Protein AF-A0A2S7CNV2-F1 (afdb_monomer)

InterPro domains:
  IPR003812 Fido domain [PF02661] (6-91)
  IPR003812 Fido domain [PS51459] (6-145)
  IPR006440 Death on curing protein [PTHR39426] (2-147)
  IPR006440 Death on curing protein [TIGR01550] (7-120)
  IPR053737 Type II TA System Toxin [G3DSA:1.20.120.1870] (3-160)

Foldseek 3Di:
DFQDADDLVNLLVLQVVQQVVCVPPPQHFPPWDFPPVQPLVVVLRCLLVPDDDVGHPQGDLLLSLLSSLLSQLPSCGIPGLSLVSSLLSSQQSQVLVQKHFDPPDDLVNSLVLSVCSNVLVQADPDDDPCRSVSSSVVSSVVCVVGMDGHDLLPDKAFQLLLQVLCVVQQWHFDDDDDQKTFIWHWDFDAPDDPDGDTDTDIDGQDIDGHNDRLDIDDPVRVVSSCVSSVQDVVSVHHSCNSSDSDTRSSVCCVVSVVSSVVVSVD

Organism: NCBI:txid56463

Solvent-accessible surface area (backbone atoms only — not comparable to full-atom values): 14629 Å² total; per-residue (Å²): 129,83,66,54,78,72,51,72,66,57,52,51,50,47,41,53,52,51,32,61,79,25,57,90,47,100,70,43,37,67,60,65,58,63,31,78,93,34,52,40,37,50,58,14,50,48,52,53,67,41,55,59,90,95,42,50,73,44,64,49,60,54,43,23,28,21,35,31,26,50,22,37,38,68,52,50,17,29,67,35,49,24,56,45,38,13,53,51,48,28,53,35,32,31,48,67,60,36,30,40,73,39,90,86,63,50,65,64,56,58,42,52,49,54,47,35,63,71,67,50,66,58,41,56,97,67,85,52,96,59,30,66,54,50,31,28,52,52,47,18,56,51,44,70,74,45,44,40,80,48,65,72,77,73,63,70,44,19,44,51,53,46,43,61,43,32,48,81,70,42,26,45,76,42,80,75,52,96,48,25,27,32,33,29,41,49,45,81,39,52,80,36,96,87,84,36,60,80,37,85,41,74,41,80,66,46,76,43,86,40,88,48,51,84,38,75,54,53,70,69,57,55,48,51,52,25,64,68,69,54,49,34,61,94,62,78,23,42,58,64,64,53,58,52,86,70,67,56,56,63,44,50,48,65,75,41,42,68,45,44,57,58,57,65,81,114

Structure (mmCIF, N/CA/C/O backbone):
data_AF-A0A2S7CNV2-F1
#
_entry.id   AF-A0A2S7CNV2-F1
#
loop_
_atom_site.group_PDB
_atom_site.id
_atom_site.type_symbol
_atom_site.label_atom_id
_atom_site.label_alt_id
_atom_site.label_comp_id
_atom_site.label_asym_id
_atom_site.label_entity_id
_atom_site.label_seq_id
_atom_site.pdbx_PDB_ins_code
_atom_site.Cartn_x
_atom_site.Cartn_y
_atom_site.Cartn_z
_atom_site.occupancy
_atom_site.B_iso_or_equiv
_atom_site.auth_seq_id
_atom_site.auth_comp_id
_atom_site.auth_asym_id
_atom_site.auth_atom_id
_atom_site.pdbx_PDB_model_num
ATOM 1 N N . MET A 1 1 ? 15.110 -13.230 5.856 1.00 60.19 1 MET A N 1
ATOM 2 C CA . MET A 1 1 ? 13.648 -13.471 5.875 1.00 60.19 1 MET A CA 1
ATOM 3 C C . MET A 1 1 ? 13.203 -13.693 4.443 1.00 60.19 1 MET A C 1
ATOM 5 O O . MET A 1 1 ? 13.734 -13.005 3.581 1.00 60.19 1 MET A O 1
ATOM 9 N N . ALA A 1 2 ? 12.277 -14.620 4.201 1.00 84.19 2 ALA A N 1
ATOM 10 C CA . ALA A 1 2 ? 11.691 -14.815 2.876 1.00 84.19 2 ALA A CA 1
ATOM 11 C C . ALA A 1 2 ? 10.944 -13.550 2.410 1.00 84.19 2 ALA A C 1
ATOM 13 O O . ALA A 1 2 ? 10.369 -12.833 3.238 1.00 84.19 2 ALA A O 1
ATOM 14 N N . VAL A 1 3 ? 10.970 -13.276 1.103 1.00 92.81 3 VAL A N 1
ATOM 15 C CA . VAL A 1 3 ? 10.254 -12.143 0.503 1.00 92.81 3 VAL A CA 1
ATOM 16 C C . VAL A 1 3 ? 8.750 -12.362 0.635 1.00 92.81 3 VAL A C 1
ATOM 18 O O . VAL A 1 3 ? 8.237 -13.451 0.387 1.00 92.81 3 VAL A O 1
ATOM 21 N N . LYS A 1 4 ? 8.031 -11.313 1.034 1.00 93.50 4 LYS A N 1
ATOM 22 C CA . LYS A 1 4 ? 6.568 -11.286 1.050 1.00 93.50 4 LYS A CA 1
ATOM 23 C C . LYS A 1 4 ? 6.069 -10.593 -0.214 1.00 93.50 4 LYS A C 1
ATOM 25 O O . LYS A 1 4 ? 6.196 -9.376 -0.319 1.00 93.50 4 LYS A O 1
ATOM 30 N N . HIS A 1 5 ? 5.496 -11.356 -1.135 1.00 95.56 5 HIS A N 1
ATOM 31 C CA . HIS A 1 5 ? 5.011 -10.848 -2.421 1.00 95.56 5 HIS A CA 1
ATOM 32 C C . HIS A 1 5 ? 3.653 -10.149 -2.303 1.00 95.56 5 HIS A C 1
ATOM 34 O O . HIS A 1 5 ? 2.887 -10.411 -1.365 1.00 95.56 5 HIS A O 1
ATOM 40 N N . LEU A 1 6 ? 3.347 -9.272 -3.263 1.00 96.56 6 LEU A N 1
ATOM 41 C CA . LEU A 1 6 ? 1.971 -8.828 -3.489 1.00 96.56 6 LEU A CA 1
ATOM 42 C C . LEU A 1 6 ? 1.213 -9.862 -4.319 1.00 96.56 6 LEU A C 1
ATOM 44 O O . LEU A 1 6 ? 1.744 -10.353 -5.318 1.00 96.56 6 LEU A O 1
ATOM 48 N N . THR A 1 7 ? -0.012 -10.184 -3.906 1.00 96.56 7 THR A N 1
ATOM 49 C CA . THR A 1 7 ? -0.900 -11.074 -4.665 1.00 96.56 7 THR A CA 1
ATOM 50 C C . THR A 1 7 ? -1.581 -10.330 -5.810 1.00 96.56 7 THR A C 1
ATOM 52 O O . THR A 1 7 ? -1.567 -9.097 -5.874 1.00 96.56 7 THR A O 1
ATOM 55 N N . PHE A 1 8 ? -2.202 -11.084 -6.717 1.00 96.56 8 PHE A N 1
ATOM 56 C CA . PHE A 1 8 ? -3.003 -10.520 -7.799 1.00 96.56 8 PHE A CA 1
ATOM 57 C C . PHE A 1 8 ? -4.121 -9.619 -7.264 1.00 96.56 8 PHE A C 1
ATOM 59 O O . PHE A 1 8 ? -4.254 -8.466 -7.671 1.00 96.56 8 PHE A O 1
ATOM 66 N N . GLU A 1 9 ? -4.854 -10.111 -6.271 1.00 95.62 9 GLU A N 1
ATOM 67 C CA . GLU A 1 9 ? -5.974 -9.426 -5.629 1.00 95.62 9 GLU A CA 1
ATOM 68 C C . GLU A 1 9 ? -5.521 -8.156 -4.908 1.00 95.62 9 GLU A C 1
ATOM 70 O O . GLU A 1 9 ? -6.224 -7.151 -4.936 1.00 95.62 9 GLU A O 1
ATOM 75 N N . GLU A 1 10 ? -4.336 -8.164 -4.290 1.00 96.19 10 GLU A N 1
ATOM 76 C CA . GLU A 1 10 ? -3.772 -6.975 -3.648 1.00 96.19 10 GLU A CA 1
ATOM 77 C C . GLU A 1 10 ? -3.457 -5.872 -4.669 1.00 96.19 10 GLU A C 1
ATOM 79 O O . GLU A 1 10 ? -3.723 -4.699 -4.403 1.00 96.19 10 GLU A O 1
ATOM 84 N N . VAL A 1 11 ? -2.927 -6.221 -5.846 1.00 97.56 11 VAL A N 1
ATOM 85 C CA . VAL A 1 11 ? -2.629 -5.241 -6.906 1.00 97.56 11 VAL A CA 1
ATOM 86 C C . VAL A 1 11 ? -3.907 -4.734 -7.582 1.00 97.56 11 VAL A C 1
ATOM 88 O O . VAL A 1 11 ? -4.008 -3.538 -7.865 1.00 97.56 11 VAL A O 1
ATOM 91 N N . VAL A 1 12 ? -4.905 -5.600 -7.786 1.00 97.00 12 VAL A N 1
ATOM 92 C CA . VAL A 1 12 ? -6.244 -5.184 -8.243 1.00 97.00 12 VAL A CA 1
ATOM 93 C C . VAL A 1 12 ? -6.882 -4.242 -7.224 1.00 97.00 12 VAL A C 1
ATOM 95 O O . VAL A 1 12 ? -7.296 -3.147 -7.589 1.00 97.00 12 VAL A O 1
ATOM 98 N N . TYR A 1 13 ? -6.840 -4.584 -5.935 1.00 95.06 13 TYR A N 1
ATOM 99 C CA . TYR A 1 13 ? -7.349 -3.722 -4.870 1.00 95.06 13 TYR A CA 1
ATOM 100 C C . TYR A 1 13 ? -6.661 -2.347 -4.852 1.00 95.06 13 TYR A C 1
ATOM 102 O O . TYR A 1 13 ? -7.324 -1.325 -4.685 1.00 95.06 13 TYR A O 1
ATOM 110 N N . ILE A 1 14 ? -5.342 -2.287 -5.068 1.00 96.88 14 ILE A N 1
ATOM 111 C CA . ILE A 1 14 ? -4.622 -1.012 -5.215 1.00 96.88 14 ILE A CA 1
ATOM 112 C C . ILE A 1 14 ? -5.199 -0.178 -6.368 1.00 96.88 14 ILE A C 1
ATOM 114 O O . ILE A 1 14 ? -5.358 1.038 -6.228 1.00 96.88 14 ILE A O 1
ATOM 118 N N . HIS A 1 15 ? -5.485 -0.806 -7.512 1.00 97.38 15 HIS A N 1
ATOM 119 C CA . HIS A 1 15 ? -6.080 -0.127 -8.666 1.00 97.38 15 HIS A CA 1
ATOM 120 C C . HIS A 1 15 ? -7.498 0.374 -8.374 1.00 97.38 15 HIS A C 1
ATOM 122 O O . HIS A 1 15 ? -7.806 1.523 -8.697 1.00 97.38 15 HIS A O 1
ATOM 128 N N . ASP A 1 16 ? -8.318 -0.426 -7.698 1.00 95.56 16 ASP A N 1
ATOM 129 C CA . ASP A 1 16 ? -9.687 -0.056 -7.335 1.00 95.56 16 ASP A CA 1
ATOM 130 C C . ASP A 1 16 ? -9.712 1.160 -6.403 1.00 95.56 16 ASP A C 1
ATOM 132 O O . ASP A 1 16 ? -10.426 2.131 -6.666 1.00 95.56 16 ASP A O 1
ATOM 136 N N . VAL A 1 17 ? -8.863 1.170 -5.366 1.00 93.50 17 VAL A N 1
ATOM 137 C CA . VAL A 1 17 ? -8.748 2.323 -4.457 1.00 93.50 17 VAL A CA 1
ATOM 138 C C . VAL A 1 17 ? -8.265 3.562 -5.207 1.00 93.50 17 VAL A C 1
ATOM 140 O O . VAL A 1 17 ? -8.798 4.648 -5.000 1.00 93.50 17 VAL A O 1
ATOM 143 N N . LEU A 1 18 ? -7.284 3.426 -6.107 1.00 95.38 18 LEU A N 1
ATOM 144 C CA . LEU A 1 18 ? -6.847 4.539 -6.956 1.00 95.38 18 LEU A CA 1
ATOM 145 C C . LEU A 1 18 ? -7.981 5.057 -7.847 1.00 95.38 18 LEU A C 1
ATOM 147 O O . LEU A 1 18 ? -8.106 6.266 -8.029 1.00 95.38 18 LEU A O 1
ATOM 151 N N . THR A 1 19 ? -8.792 4.169 -8.413 1.00 95.44 19 THR A N 1
ATOM 152 C CA . THR A 1 19 ? -9.932 4.542 -9.256 1.00 95.44 19 THR A CA 1
ATOM 153 C C . THR A 1 19 ? -10.959 5.335 -8.452 1.00 95.44 19 THR A C 1
ATOM 155 O O . THR A 1 19 ? -11.393 6.397 -8.900 1.00 95.44 19 THR A O 1
ATOM 158 N N . GLU A 1 20 ? -11.284 4.876 -7.244 1.00 92.50 20 GLU A N 1
ATOM 159 C CA . GLU A 1 20 ? -12.195 5.564 -6.329 1.00 92.50 20 GLU A CA 1
ATOM 160 C C . GLU A 1 20 ? -11.649 6.944 -5.919 1.00 92.50 20 GLU A C 1
ATOM 162 O O . GLU A 1 20 ? -12.314 7.961 -6.129 1.00 92.50 20 GLU A O 1
ATOM 167 N N . ASP A 1 21 ? -10.408 7.011 -5.424 1.00 90.31 21 ASP A N 1
ATOM 168 C CA . ASP A 1 21 ? -9.793 8.238 -4.894 1.00 90.31 21 ASP A CA 1
ATOM 169 C C . ASP A 1 21 ? -9.580 9.331 -5.955 1.00 90.31 21 ASP A C 1
ATOM 171 O O . ASP A 1 21 ? -9.480 10.522 -5.625 1.00 90.31 21 ASP A O 1
ATOM 175 N N . PHE A 1 22 ? -9.480 8.942 -7.230 1.00 93.12 22 PHE A N 1
ATOM 176 C CA . PHE A 1 22 ? -9.291 9.857 -8.358 1.00 93.12 22 PHE A CA 1
ATOM 177 C C . PHE A 1 22 ? -10.560 10.087 -9.187 1.00 93.12 22 PHE A C 1
ATOM 179 O O . PHE A 1 22 ? -10.521 10.914 -10.102 1.00 93.12 22 PHE A O 1
ATOM 186 N N . SER A 1 23 ? -11.672 9.421 -8.864 1.00 92.38 23 SER A N 1
ATOM 187 C CA . SER A 1 23 ? -12.934 9.475 -9.619 1.00 92.38 23 SER A CA 1
ATOM 188 C C . SER A 1 23 ? -13.465 10.898 -9.826 1.00 92.38 23 SER A C 1
ATOM 190 O O . SER A 1 23 ? -13.924 11.232 -10.914 1.00 92.38 23 SER A O 1
ATOM 192 N N . SER A 1 24 ? -13.338 11.763 -8.815 1.00 87.81 24 SER A N 1
ATOM 193 C CA . SER A 1 24 ? -13.809 13.154 -8.842 1.00 87.81 24 SER A CA 1
ATOM 194 C C . SER A 1 24 ? -12.717 14.173 -9.202 1.00 87.81 24 SER A C 1
ATOM 196 O O . SER A 1 24 ? -12.862 15.365 -8.926 1.00 87.81 24 SER A O 1
ATOM 198 N N . THR A 1 25 ? -11.566 13.720 -9.705 1.00 88.44 25 THR A N 1
ATOM 199 C CA . THR A 1 25 ? -10.452 14.603 -10.089 1.00 88.44 25 THR A CA 1
ATOM 200 C C . THR A 1 25 ? -10.505 14.942 -11.577 1.00 88.44 25 THR A C 1
ATOM 202 O O . THR A 1 25 ? -11.240 14.315 -12.329 1.00 88.44 25 THR A O 1
ATOM 205 N N . SER A 1 26 ? -9.702 15.916 -12.019 1.00 87.88 26 SER A N 1
ATOM 206 C CA . SER A 1 26 ? -9.579 16.267 -13.443 1.00 87.88 26 SER A CA 1
ATOM 207 C C . SER A 1 26 ? -9.060 15.123 -14.321 1.00 87.88 26 SER A C 1
ATOM 209 O O . SER A 1 26 ? -9.277 15.149 -15.524 1.00 87.88 26 SER A O 1
ATOM 211 N N . ASP A 1 27 ? -8.371 14.141 -13.729 1.00 87.62 27 ASP A N 1
ATOM 212 C CA . ASP A 1 27 ? -7.652 13.081 -14.442 1.00 87.62 27 ASP A CA 1
ATOM 213 C C . ASP A 1 27 ? -7.987 11.686 -13.855 1.00 87.62 27 ASP A C 1
ATOM 215 O O . ASP A 1 27 ? -7.115 11.028 -13.255 1.00 87.62 27 ASP A O 1
ATOM 219 N N . PRO A 1 28 ? -9.247 11.216 -13.976 1.00 92.50 28 PRO A N 1
ATOM 220 C CA . PRO A 1 28 ? -9.675 9.928 -13.432 1.00 92.50 28 PRO A CA 1
ATOM 221 C C . PRO A 1 28 ? -8.966 8.746 -14.115 1.00 92.50 28 PRO A C 1
ATOM 223 O O . PRO A 1 28 ? -8.403 8.863 -15.207 1.00 92.50 28 PRO A O 1
ATOM 226 N N . LEU A 1 29 ? -8.983 7.573 -13.475 1.00 93.31 29 LEU A N 1
ATOM 227 C CA . LEU A 1 29 ? -8.516 6.324 -14.087 1.00 93.31 29 LEU A CA 1
ATOM 228 C C . LEU A 1 29 ? -9.641 5.762 -14.968 1.00 93.31 29 LEU A C 1
ATOM 230 O O . LEU A 1 29 ? -10.338 4.837 -14.569 1.00 93.31 29 LEU A O 1
ATOM 234 N N . SER A 1 30 ? -9.840 6.355 -16.148 1.00 91.44 30 SER A N 1
ATOM 235 C CA . SER A 1 30 ? -10.900 5.955 -17.081 1.00 91.44 30 SER A CA 1
ATOM 236 C C . SER A 1 30 ? -10.337 5.530 -18.450 1.00 91.44 30 SER A C 1
ATOM 238 O O . SER A 1 30 ? -9.460 6.233 -18.965 1.00 91.44 30 SER A O 1
ATOM 240 N N . PRO A 1 31 ? -10.800 4.409 -19.043 1.00 93.62 31 PRO A N 1
ATOM 241 C CA . PRO A 1 31 ? -11.666 3.412 -18.411 1.00 93.62 31 PRO A CA 1
ATOM 242 C C . PRO A 1 31 ? -10.926 2.662 -17.280 1.00 93.62 31 PRO A C 1
ATOM 244 O O . PRO A 1 31 ? -9.709 2.460 -17.384 1.00 93.62 31 PRO A O 1
ATOM 247 N N . PRO A 1 32 ? -11.617 2.292 -16.184 1.00 93.19 32 PRO A N 1
ATOM 248 C CA . PRO A 1 32 ? -11.024 1.501 -15.109 1.00 93.19 32 PRO A CA 1
ATOM 249 C C . PRO A 1 32 ? -10.947 0.015 -15.487 1.00 93.19 32 PRO A C 1
ATOM 251 O O . PRO A 1 32 ? -11.485 -0.412 -16.508 1.00 93.19 32 PRO A O 1
ATOM 254 N N . GLY A 1 33 ? -10.297 -0.783 -14.640 1.00 92.81 33 GLY A N 1
ATOM 255 C CA . GLY A 1 33 ? -10.241 -2.234 -14.790 1.00 92.81 33 GLY A CA 1
ATOM 256 C C . GLY A 1 33 ? -9.071 -2.765 -15.620 1.00 92.81 33 GLY A C 1
ATOM 257 O O . GLY A 1 33 ? -8.240 -2.029 -16.171 1.00 92.81 33 GLY A O 1
ATOM 258 N N . MET A 1 34 ? -8.995 -4.094 -15.645 1.00 96.06 34 MET A N 1
ATOM 259 C CA . MET A 1 34 ? -7.930 -4.870 -16.276 1.00 96.06 34 MET A CA 1
ATOM 260 C C . MET A 1 34 ? -8.177 -5.062 -17.770 1.00 96.06 34 MET A C 1
ATOM 262 O O . MET A 1 34 ? -9.317 -5.152 -18.213 1.00 96.06 34 MET A O 1
ATOM 266 N N . ARG A 1 35 ? -7.092 -5.182 -18.534 1.00 92.62 35 ARG A N 1
ATOM 267 C CA . ARG A 1 35 ? -7.109 -5.586 -19.944 1.00 92.62 35 ARG A CA 1
ATOM 268 C C . ARG A 1 35 ? -6.918 -7.092 -20.073 1.00 92.62 35 ARG A C 1
ATOM 270 O O . ARG A 1 35 ? -6.311 -7.707 -19.199 1.00 92.62 35 ARG A O 1
ATOM 277 N N . GLU A 1 36 ? -7.353 -7.645 -21.205 1.00 87.06 36 GLU A N 1
ATOM 278 C CA . GLU A 1 36 ? -7.041 -9.024 -21.625 1.00 87.06 36 GLU A CA 1
ATOM 279 C C . GLU A 1 36 ? -7.308 -10.054 -20.514 1.00 87.06 36 GLU A C 1
ATOM 281 O O . GLU A 1 36 ? -6.452 -10.882 -20.193 1.00 87.06 36 GLU A O 1
ATOM 286 N N . ASP A 1 37 ? -8.470 -9.928 -19.867 1.00 88.94 37 ASP A N 1
ATOM 287 C CA . ASP A 1 37 ? -8.936 -10.782 -18.767 1.00 88.94 37 ASP A CA 1
ATOM 288 C C . ASP A 1 37 ? -7.931 -10.920 -17.605 1.00 88.94 37 ASP A C 1
ATOM 290 O O . ASP A 1 37 ? -7.905 -11.916 -16.889 1.00 88.94 37 ASP A O 1
ATOM 294 N N . GLY A 1 38 ? -7.062 -9.919 -17.420 1.00 93.19 38 GLY A N 1
ATOM 295 C CA . GLY A 1 38 ? -6.053 -9.889 -16.362 1.00 93.19 38 GLY A CA 1
ATOM 296 C C . GLY A 1 38 ? -4.751 -10.626 -16.688 1.00 93.19 38 GLY A C 1
ATOM 297 O O . GLY A 1 38 ? -3.825 -10.579 -15.881 1.00 93.19 38 GLY A O 1
ATOM 298 N N . ARG A 1 39 ? -4.598 -11.245 -17.868 1.00 95.56 39 ARG A N 1
ATOM 299 C CA 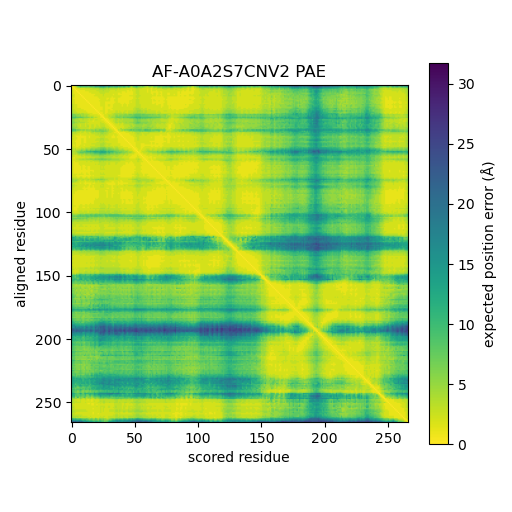. ARG A 1 39 ? -3.395 -12.033 -18.217 1.00 95.56 39 ARG A CA 1
ATOM 300 C C . ARG A 1 39 ? -2.105 -11.212 -18.192 1.00 95.56 39 ARG A C 1
ATOM 302 O O . ARG A 1 39 ? -1.084 -11.670 -17.678 1.00 95.56 39 ARG A O 1
ATOM 309 N N . LEU A 1 40 ? -2.146 -9.987 -18.715 1.00 96.12 40 LEU A N 1
ATOM 310 C CA . LEU A 1 40 ? -0.997 -9.074 -18.703 1.00 96.12 40 LEU A CA 1
ATOM 311 C C . LEU A 1 40 ? -0.622 -8.635 -17.284 1.00 96.12 40 LEU A C 1
ATOM 313 O O . LEU A 1 40 ? 0.564 -8.491 -16.971 1.00 96.12 40 LEU A O 1
ATOM 317 N N . LEU A 1 41 ? -1.631 -8.442 -16.428 1.00 97.06 41 LEU A N 1
ATOM 318 C CA . LEU A 1 41 ? -1.431 -8.114 -15.022 1.00 97.06 41 LEU A CA 1
ATOM 319 C C . LEU A 1 41 ? -0.840 -9.307 -14.265 1.00 97.06 41 LEU A C 1
ATOM 321 O O . LEU A 1 41 ? 0.153 -9.139 -13.564 1.00 97.06 41 LEU A O 1
ATOM 325 N N . GLN A 1 42 ? -1.378 -10.509 -14.466 1.00 97.38 42 GLN A N 1
ATOM 326 C CA . GLN A 1 42 ? -0.849 -11.732 -13.868 1.00 97.38 42 GLN A CA 1
ATOM 327 C C . GLN A 1 42 ? 0.620 -11.929 -14.257 1.00 97.38 42 GLN A C 1
ATOM 329 O O . GLN A 1 42 ? 1.473 -12.070 -13.388 1.00 97.38 42 GLN A O 1
ATOM 334 N N . SER A 1 43 ? 0.948 -11.777 -15.546 1.00 95.88 43 SER A N 1
ATOM 335 C CA . SER A 1 43 ? 2.331 -11.830 -16.032 1.00 95.88 43 SER A CA 1
ATOM 336 C C . SER A 1 43 ? 3.246 -10.803 -15.353 1.00 95.88 43 SER A C 1
ATOM 338 O O . SER A 1 43 ? 4.404 -11.109 -15.075 1.00 95.88 43 SER A O 1
ATOM 340 N N . ALA A 1 44 ? 2.756 -9.593 -15.063 1.00 96.25 44 ALA A N 1
ATOM 341 C CA . ALA A 1 44 ? 3.528 -8.578 -14.348 1.00 96.25 44 ALA A CA 1
ATOM 342 C C . ALA A 1 44 ? 3.805 -8.967 -12.889 1.00 96.25 44 ALA A C 1
ATOM 344 O O . ALA A 1 44 ? 4.899 -8.710 -12.384 1.00 96.25 44 ALA A O 1
ATOM 345 N N . ILE A 1 45 ? 2.823 -9.576 -12.226 1.00 97.44 45 ILE A N 1
ATOM 346 C CA . ILE A 1 45 ? 2.870 -9.961 -10.810 1.00 97.44 45 ILE A CA 1
ATOM 347 C C . ILE A 1 45 ? 3.709 -11.228 -10.613 1.00 97.44 45 ILE A C 1
ATOM 349 O O . ILE A 1 45 ? 4.495 -11.299 -9.665 1.00 97.44 45 ILE A O 1
ATOM 353 N N . ASP A 1 46 ? 3.638 -12.176 -11.548 1.00 96.88 46 ASP A N 1
ATOM 354 C CA . ASP A 1 46 ? 4.401 -13.430 -11.530 1.00 96.88 46 ASP A CA 1
ATOM 355 C C . ASP A 1 46 ? 5.912 -13.219 -11.651 1.00 96.88 46 ASP A C 1
ATOM 357 O O . ASP A 1 46 ? 6.693 -14.084 -11.257 1.00 96.88 46 ASP A O 1
ATOM 361 N N . ARG A 1 47 ? 6.355 -12.036 -12.098 1.00 95.31 47 ARG A N 1
ATOM 362 C CA . ARG A 1 47 ? 7.776 -11.650 -12.097 1.00 95.31 47 ARG A CA 1
ATOM 363 C C . ARG A 1 47 ? 8.425 -11.767 -10.718 1.00 95.31 47 ARG A C 1
ATOM 365 O O . ARG A 1 47 ? 9.628 -12.004 -10.647 1.00 95.31 47 ARG A O 1
ATOM 372 N N . GLN A 1 48 ? 7.642 -11.614 -9.647 1.00 96.94 48 GLN A N 1
ATOM 373 C CA . GLN A 1 48 ? 8.089 -11.791 -8.261 1.00 96.94 48 GLN A CA 1
ATOM 374 C C . GLN A 1 48 ? 8.520 -13.237 -7.960 1.00 96.94 48 GLN A C 1
ATOM 376 O O . GLN A 1 48 ? 9.332 -13.460 -7.068 1.00 96.94 48 GLN A O 1
ATOM 381 N N . HIS A 1 49 ? 7.996 -14.208 -8.712 1.00 96.19 49 HIS A N 1
ATOM 382 C CA . HIS A 1 49 ? 8.177 -15.644 -8.492 1.00 96.19 49 HIS A CA 1
ATOM 383 C C . HIS A 1 49 ? 9.137 -16.297 -9.496 1.00 96.19 49 HIS A C 1
ATOM 385 O O . HIS A 1 49 ? 9.423 -17.486 -9.385 1.00 96.19 49 HIS A O 1
ATOM 391 N N . VAL A 1 50 ? 9.643 -15.544 -10.481 1.00 93.94 50 VAL A N 1
ATOM 392 C CA . VAL A 1 50 ? 10.597 -16.065 -11.472 1.00 93.94 50 VAL A CA 1
ATOM 393 C C . VAL A 1 50 ? 11.855 -16.549 -10.759 1.00 93.94 50 VAL A C 1
ATOM 395 O O . VAL A 1 50 ? 12.441 -15.813 -9.967 1.00 93.94 50 VAL A O 1
ATOM 398 N N . GLY A 1 51 ? 12.292 -17.766 -11.071 1.00 93.19 51 GLY A N 1
ATOM 399 C CA . GLY A 1 51 ? 13.418 -18.425 -10.421 1.00 93.19 51 GLY A CA 1
ATOM 400 C C . GLY A 1 51 ? 13.724 -19.790 -11.032 1.00 93.19 51 GLY A C 1
ATOM 401 O O . GLY A 1 51 ? 13.132 -20.174 -12.040 1.00 93.19 51 GLY A O 1
ATOM 402 N N . PHE A 1 52 ? 14.653 -20.515 -10.416 1.00 93.12 52 PHE A N 1
ATOM 403 C CA . PHE A 1 52 ? 14.984 -21.895 -10.760 1.00 93.12 52 PHE A CA 1
ATOM 404 C C . PHE A 1 52 ? 15.024 -22.747 -9.489 1.00 93.12 52 PHE A C 1
ATOM 406 O O . PHE A 1 52 ? 15.734 -22.417 -8.536 1.00 93.12 52 PHE A O 1
ATOM 413 N N . GLY A 1 53 ? 14.264 -23.846 -9.472 1.00 90.06 53 GLY A N 1
ATOM 414 C CA . GLY A 1 53 ? 14.052 -24.634 -8.258 1.00 90.06 53 GLY A CA 1
ATOM 415 C C . GLY A 1 53 ? 13.429 -23.778 -7.151 1.00 90.06 53 GLY A C 1
ATOM 416 O O . GLY A 1 53 ? 12.466 -23.056 -7.390 1.00 90.06 53 GLY A O 1
ATOM 417 N N . GLU A 1 54 ? 14.013 -23.817 -5.956 1.00 85.94 54 GLU A N 1
ATOM 418 C CA . GLU A 1 54 ? 13.572 -23.014 -4.803 1.00 85.94 54 GLU A CA 1
ATOM 419 C C . GLU A 1 54 ? 14.197 -21.607 -4.763 1.00 85.94 54 GLU A C 1
ATOM 421 O O . GLU A 1 54 ? 13.950 -20.829 -3.840 1.00 85.94 54 GLU A O 1
ATOM 426 N N . LYS A 1 55 ? 15.030 -21.267 -5.754 1.00 90.50 55 LYS A N 1
ATOM 427 C CA . LYS A 1 55 ? 15.804 -20.028 -5.780 1.00 90.50 55 LYS A CA 1
ATOM 428 C C . LYS A 1 55 ? 15.140 -18.992 -6.683 1.00 90.50 55 LYS A C 1
ATOM 430 O O . LYS A 1 55 ? 15.039 -19.193 -7.894 1.00 90.50 55 LYS A O 1
ATOM 435 N N . LEU A 1 56 ? 14.716 -17.867 -6.108 1.00 94.38 56 LEU A N 1
ATOM 436 C CA . LEU A 1 56 ? 14.183 -16.744 -6.883 1.00 94.38 56 LEU A CA 1
ATOM 437 C C . LEU A 1 56 ? 15.296 -16.076 -7.701 1.00 94.38 56 LEU A C 1
ATOM 439 O O . LEU A 1 56 ? 16.449 -16.019 -7.299 1.00 94.38 56 LEU A O 1
ATOM 443 N N . LYS A 1 57 ? 14.943 -15.505 -8.850 1.00 95.06 57 LYS A N 1
ATOM 444 C CA . LYS A 1 57 ? 15.833 -14.617 -9.609 1.00 95.06 57 LYS A CA 1
ATOM 445 C C . LYS A 1 57 ? 16.065 -13.301 -8.859 1.00 95.06 57 LYS A C 1
ATOM 447 O O . LYS A 1 57 ? 17.157 -12.744 -8.907 1.00 95.06 57 LYS A O 1
ATOM 452 N N . TYR A 1 58 ? 15.032 -12.814 -8.169 1.00 95.19 58 TYR A N 1
ATOM 453 C CA . TYR A 1 58 ? 15.050 -11.586 -7.372 1.00 95.19 58 TYR A CA 1
ATOM 454 C C . TYR A 1 58 ? 14.776 -11.923 -5.895 1.00 95.19 58 TYR A C 1
ATOM 456 O O . TYR A 1 58 ? 13.652 -11.780 -5.413 1.00 95.19 58 TYR A O 1
ATOM 464 N N . GLU A 1 59 ? 15.799 -12.431 -5.199 1.00 92.94 59 GLU A N 1
ATOM 465 C CA . GLU A 1 59 ? 15.701 -12.932 -3.812 1.00 92.94 59 GLU A CA 1
ATOM 466 C C . GLU A 1 59 ? 15.659 -11.840 -2.744 1.00 92.94 59 GLU A C 1
ATOM 468 O O . GLU A 1 59 ? 15.091 -12.042 -1.673 1.00 92.94 59 GLU A O 1
ATOM 473 N N . ASP A 1 60 ? 16.283 -10.691 -2.999 1.00 94.75 60 ASP A N 1
ATOM 474 C CA . ASP A 1 60 ? 16.214 -9.559 -2.082 1.00 94.75 60 ASP A CA 1
ATOM 475 C C . ASP A 1 60 ? 14.878 -8.829 -2.251 1.00 94.75 60 ASP A C 1
ATOM 477 O O . ASP A 1 60 ? 14.404 -8.602 -3.366 1.00 94.75 60 ASP A O 1
ATOM 481 N N . SER A 1 61 ? 14.269 -8.403 -1.142 1.00 96.12 61 SER A N 1
ATOM 482 C CA . SER A 1 61 ? 12.956 -7.752 -1.178 1.00 96.12 61 SER A CA 1
ATOM 483 C C . SER A 1 61 ? 12.940 -6.466 -2.011 1.00 96.12 61 SER A C 1
ATOM 485 O O . SER A 1 61 ? 11.883 -6.121 -2.540 1.00 96.12 61 SER A O 1
ATOM 487 N N . LEU A 1 62 ? 14.065 -5.747 -2.136 1.00 97.56 62 LEU A N 1
ATOM 488 C CA . LEU A 1 62 ? 14.150 -4.537 -2.962 1.00 97.56 62 LEU A CA 1
ATOM 489 C C . LEU A 1 62 ? 14.315 -4.883 -4.446 1.00 97.56 62 LEU A C 1
ATOM 491 O O . LEU A 1 62 ? 13.734 -4.202 -5.289 1.00 97.56 62 LEU A O 1
ATOM 495 N N . ASP A 1 63 ? 15.043 -5.958 -4.764 1.00 97.50 63 ASP A N 1
ATOM 496 C CA . ASP A 1 63 ? 15.114 -6.514 -6.124 1.00 97.50 63 ASP A CA 1
ATOM 497 C C . ASP A 1 63 ? 13.726 -6.996 -6.588 1.00 97.50 63 ASP A C 1
ATOM 499 O O . ASP A 1 63 ? 13.284 -6.697 -7.700 1.00 97.50 63 ASP A O 1
ATOM 503 N N . ASN A 1 64 ? 12.993 -7.670 -5.702 1.00 98.00 64 ASN A N 1
ATOM 504 C CA . ASN A 1 64 ? 11.646 -8.162 -5.973 1.00 98.00 64 ASN A CA 1
ATOM 505 C C . ASN A 1 64 ? 10.628 -7.010 -6.137 1.00 98.00 64 ASN A C 1
ATOM 507 O O . ASN A 1 64 ? 9.859 -6.964 -7.098 1.00 98.00 64 ASN A O 1
ATOM 511 N N . ALA A 1 65 ? 10.712 -5.989 -5.276 1.00 98.06 65 ALA A N 1
ATOM 512 C CA . ALA A 1 65 ? 9.911 -4.771 -5.407 1.00 98.06 65 ALA A CA 1
ATOM 513 C C . ALA A 1 65 ? 10.177 -4.040 -6.740 1.00 98.06 65 ALA A C 1
ATOM 515 O O . ALA A 1 65 ? 9.250 -3.525 -7.372 1.00 98.06 65 ALA A O 1
ATOM 516 N N . ALA A 1 66 ? 11.439 -4.011 -7.188 1.00 98.19 66 ALA A N 1
ATOM 517 C CA . ALA A 1 66 ? 11.829 -3.416 -8.461 1.00 98.19 66 ALA A CA 1
ATOM 518 C C . ALA A 1 66 ? 11.203 -4.147 -9.658 1.00 98.19 66 ALA A C 1
ATOM 520 O O . ALA A 1 66 ? 10.655 -3.488 -10.545 1.00 98.19 66 ALA A O 1
ATOM 521 N N . THR A 1 67 ? 11.243 -5.486 -9.679 1.00 97.94 67 THR A N 1
ATOM 522 C CA . THR A 1 67 ? 10.670 -6.260 -10.794 1.00 97.94 67 THR A CA 1
ATOM 523 C C . THR A 1 67 ? 9.147 -6.164 -10.853 1.00 97.94 67 THR A C 1
ATOM 525 O O . THR A 1 67 ? 8.596 -6.063 -11.951 1.00 97.94 67 THR A O 1
ATOM 528 N N . LEU A 1 68 ? 8.475 -6.107 -9.695 1.00 98.44 68 LEU A N 1
ATOM 529 C CA . LEU A 1 68 ? 7.032 -5.882 -9.617 1.00 98.44 68 LEU A CA 1
ATOM 530 C C . LEU A 1 68 ? 6.659 -4.503 -10.173 1.00 98.44 68 LEU A C 1
ATOM 532 O O . LEU A 1 68 ? 5.800 -4.398 -11.047 1.00 98.44 68 LEU A O 1
ATOM 536 N N . CYS A 1 69 ? 7.328 -3.444 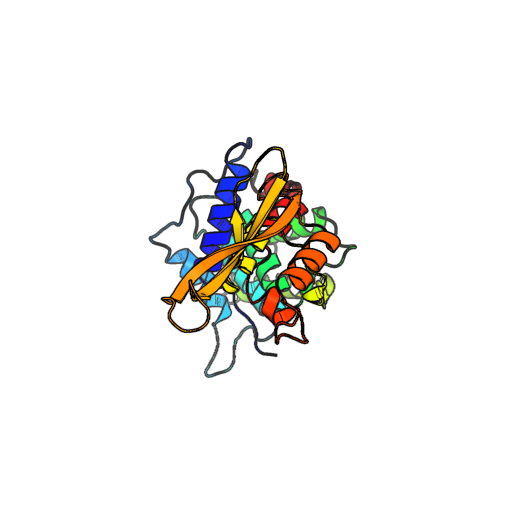-9.705 1.00 98.31 69 CYS A N 1
ATOM 537 C CA . CYS A 1 69 ? 7.085 -2.079 -10.173 1.00 98.31 69 CYS A CA 1
ATOM 538 C C . CYS A 1 69 ? 7.294 -1.958 -11.687 1.00 98.31 69 CYS A C 1
ATOM 540 O O . CYS A 1 69 ? 6.450 -1.404 -12.394 1.00 98.31 69 CYS A O 1
ATOM 542 N N . PHE A 1 70 ? 8.396 -2.523 -12.190 1.00 97.62 70 PHE A N 1
ATOM 543 C CA . PHE A 1 70 ? 8.679 -2.589 -13.618 1.00 97.62 70 PHE A CA 1
ATOM 544 C C . PHE A 1 70 ? 7.545 -3.286 -14.379 1.00 97.62 70 PHE A C 1
ATOM 546 O O . PHE A 1 70 ? 6.997 -2.703 -15.312 1.00 97.62 70 PHE A O 1
ATOM 553 N N . GLY A 1 71 ? 7.145 -4.488 -13.950 1.00 96.81 71 GLY A N 1
ATOM 554 C CA . GLY A 1 71 ? 6.078 -5.260 -14.584 1.00 96.81 71 GLY A CA 1
ATOM 555 C C . GLY A 1 71 ? 4.753 -4.506 -14.635 1.00 96.81 71 GLY A C 1
ATOM 556 O O . GLY A 1 71 ? 4.199 -4.314 -15.715 1.00 96.81 71 GLY A O 1
ATOM 557 N N . VAL A 1 72 ? 4.263 -4.023 -13.488 1.00 97.69 72 VAL A N 1
ATOM 558 C CA . VAL A 1 72 ? 2.968 -3.320 -13.402 1.00 97.69 72 VAL A CA 1
ATOM 559 C C . VAL A 1 72 ? 2.986 -2.029 -14.228 1.00 97.69 72 VAL A C 1
ATOM 561 O O . VAL A 1 72 ? 1.990 -1.672 -14.856 1.00 97.69 72 VAL A O 1
ATOM 564 N N . CYS A 1 73 ? 4.127 -1.337 -14.289 1.00 96.69 73 CYS A N 1
ATOM 565 C CA . CYS A 1 73 ? 4.268 -0.114 -15.076 1.00 96.69 73 CYS A CA 1
ATOM 566 C C . CYS A 1 73 ? 4.273 -0.388 -16.592 1.00 96.69 73 CYS A C 1
ATOM 568 O O . CYS A 1 73 ? 3.733 0.412 -17.357 1.00 96.69 73 CYS A O 1
ATOM 570 N N . ARG A 1 74 ? 4.891 -1.497 -17.028 1.00 93.12 74 ARG A N 1
ATOM 571 C CA . ARG A 1 74 ? 5.251 -1.751 -18.435 1.00 93.12 74 ARG A CA 1
ATOM 572 C C . ARG A 1 74 ? 4.356 -2.739 -19.170 1.00 93.12 74 ARG A C 1
ATOM 574 O O . ARG A 1 74 ? 4.232 -2.620 -20.383 1.00 93.12 74 ARG A O 1
ATOM 581 N N . ASN A 1 75 ? 3.736 -3.688 -18.476 1.00 92.25 75 ASN A N 1
ATOM 582 C CA . ASN A 1 75 ? 2.889 -4.693 -19.123 1.00 92.25 75 ASN A CA 1
ATOM 583 C C . ASN A 1 75 ? 1.521 -4.139 -19.533 1.00 92.25 75 ASN A C 1
ATOM 585 O O . ASN A 1 75 ? 0.785 -4.824 -20.229 1.00 92.25 75 ASN A O 1
ATOM 589 N N . HIS A 1 76 ? 1.171 -2.919 -19.107 1.00 91.00 76 HIS A N 1
ATOM 590 C CA . HIS A 1 76 ? -0.119 -2.296 -19.405 1.00 91.00 76 HIS A CA 1
ATOM 591 C C . HIS A 1 76 ? -1.319 -3.192 -19.039 1.00 91.00 76 HIS A C 1
ATOM 593 O O . HIS A 1 76 ? -2.288 -3.270 -19.791 1.00 91.00 76 HIS A O 1
ATOM 599 N N . GLY A 1 77 ? -1.247 -3.863 -17.882 1.00 95.31 77 GLY A N 1
ATOM 600 C CA . GLY A 1 77 ? -2.278 -4.796 -17.414 1.00 95.31 77 GLY A CA 1
ATOM 601 C C . GLY A 1 77 ? -3.632 -4.149 -17.111 1.00 95.31 77 GLY A C 1
ATOM 602 O O . GLY A 1 77 ? -4.646 -4.838 -17.118 1.00 95.31 77 GLY A O 1
ATOM 603 N N . PHE A 1 78 ? -3.669 -2.832 -16.904 1.00 97.12 78 PHE A N 1
ATOM 604 C CA . PHE A 1 78 ? -4.896 -2.051 -16.748 1.00 97.12 78 PHE A CA 1
ATOM 605 C C . PHE A 1 78 ? -5.164 -1.166 -17.965 1.00 97.12 78 PHE A C 1
ATOM 607 O O . PHE A 1 78 ? -4.234 -0.734 -18.655 1.00 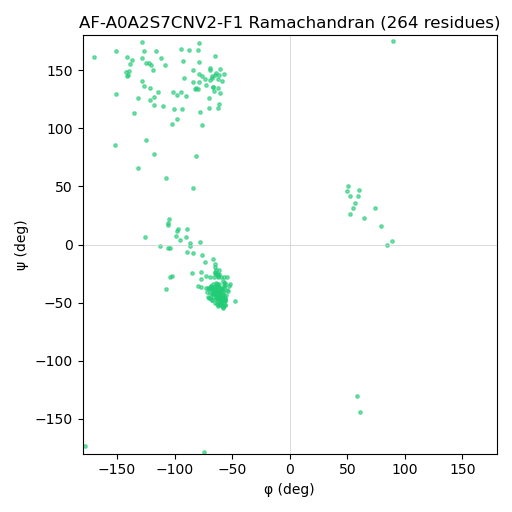97.12 78 PHE A O 1
ATOM 614 N N . HIS A 1 79 ? -6.434 -0.826 -18.190 1.00 95.44 79 HIS A N 1
ATOM 615 C CA . HIS A 1 79 ? -6.833 0.121 -19.233 1.00 95.44 79 HIS A CA 1
ATOM 616 C C . HIS A 1 79 ? -6.224 1.510 -19.008 1.00 95.44 79 HIS A C 1
ATOM 618 O O . HIS A 1 79 ? -5.654 2.103 -19.923 1.00 95.44 79 HIS A O 1
ATOM 624 N N . ASN A 1 80 ? -6.277 1.998 -17.769 1.00 94.62 80 ASN A N 1
ATOM 625 C CA . ASN A 1 80 ? -5.644 3.239 -17.342 1.00 94.62 80 ASN A CA 1
ATOM 626 C C . ASN A 1 80 ? -5.062 3.071 -15.928 1.00 94.62 80 ASN A C 1
ATOM 628 O O . ASN A 1 80 ? -5.414 2.155 -15.190 1.00 94.62 80 ASN A O 1
ATOM 632 N N . GLY A 1 81 ? -4.140 3.949 -15.539 1.00 95.25 81 GLY A N 1
ATOM 633 C CA . GLY A 1 81 ? -3.593 3.984 -14.185 1.00 95.25 81 GLY A CA 1
ATOM 634 C C . GLY A 1 81 ? -2.370 3.103 -13.938 1.00 95.25 81 GLY A C 1
ATOM 635 O O . GLY A 1 81 ? -1.868 3.127 -12.821 1.00 95.25 81 GLY A O 1
ATOM 636 N N . ASN A 1 82 ? -1.823 2.411 -14.947 1.00 96.31 82 ASN A N 1
ATOM 637 C CA . ASN A 1 82 ? -0.659 1.514 -14.802 1.00 96.31 82 ASN A CA 1
ATOM 638 C C . ASN A 1 82 ? 0.509 2.144 -14.020 1.00 96.31 82 ASN A C 1
ATOM 640 O O . ASN A 1 82 ? 0.997 1.566 -13.056 1.00 96.31 82 ASN A O 1
ATOM 644 N N . LYS A 1 83 ? 0.908 3.379 -14.360 1.00 96.44 83 LYS A N 1
ATOM 645 C CA . LYS A 1 83 ? 1.992 4.099 -13.662 1.00 96.44 83 LYS A CA 1
ATOM 646 C C . LYS A 1 83 ? 1.660 4.398 -12.195 1.00 96.44 83 LYS A C 1
ATOM 648 O O . LYS A 1 83 ? 2.516 4.269 -11.325 1.00 96.44 83 LYS A O 1
ATOM 653 N N . ARG A 1 84 ? 0.416 4.803 -11.918 1.00 97.06 84 ARG A N 1
ATOM 654 C CA . ARG A 1 84 ? -0.068 5.108 -10.562 1.00 97.06 84 ARG A CA 1
ATOM 655 C C . ARG A 1 84 ? -0.127 3.830 -9.719 1.00 97.06 84 ARG A C 1
ATOM 657 O O . ARG A 1 84 ? 0.423 3.802 -8.623 1.00 97.06 84 ARG A O 1
ATOM 664 N N . CYS A 1 85 ? -0.708 2.766 -10.273 1.00 97.62 85 CYS A N 1
ATOM 665 C CA . CYS A 1 85 ? -0.790 1.450 -9.645 1.00 97.62 85 CYS A CA 1
ATOM 666 C C . CYS A 1 85 ? 0.603 0.852 -9.394 1.00 97.62 85 CYS A C 1
ATOM 668 O O . CYS A 1 85 ? 0.854 0.351 -8.303 1.00 97.62 85 CYS A O 1
ATOM 670 N N . ALA A 1 86 ? 1.545 0.991 -10.332 1.00 98.12 86 ALA A N 1
ATOM 671 C CA . ALA A 1 86 ? 2.921 0.526 -10.165 1.00 98.12 86 ALA A CA 1
ATOM 672 C C . ALA A 1 86 ? 3.642 1.216 -8.999 1.00 98.12 86 ALA A C 1
ATOM 674 O O . ALA A 1 86 ? 4.272 0.542 -8.186 1.00 98.12 86 ALA A O 1
ATOM 675 N N . LEU A 1 87 ? 3.509 2.544 -8.872 1.00 98.00 87 LEU A N 1
ATOM 676 C CA . LEU A 1 87 ? 4.105 3.284 -7.757 1.00 98.00 87 LEU A CA 1
ATOM 677 C C . LEU A 1 87 ? 3.512 2.851 -6.409 1.00 98.00 87 LEU A C 1
ATOM 679 O O . LEU A 1 87 ? 4.253 2.627 -5.455 1.00 98.00 87 LEU A O 1
ATOM 683 N N . VAL A 1 88 ? 2.187 2.719 -6.314 1.00 97.75 88 VAL A N 1
ATOM 684 C CA . VAL A 1 88 ? 1.546 2.296 -5.058 1.00 97.75 88 VAL A CA 1
ATOM 685 C C . VAL A 1 88 ? 1.869 0.832 -4.737 1.00 97.75 88 VAL A C 1
ATOM 687 O O . VAL A 1 88 ? 2.154 0.524 -3.582 1.00 97.75 88 VAL A O 1
ATOM 690 N N . SER A 1 89 ? 1.937 -0.047 -5.742 1.00 98.25 89 SER A N 1
ATOM 691 C CA . SER A 1 89 ? 2.361 -1.449 -5.589 1.00 98.25 89 SER A CA 1
ATOM 692 C C . SER A 1 89 ? 3.799 -1.555 -5.091 1.00 98.25 89 SER A C 1
ATOM 694 O O . SER A 1 89 ? 4.072 -2.319 -4.169 1.00 98.25 89 SER A O 1
ATOM 696 N N . LEU A 1 90 ? 4.711 -0.735 -5.624 1.00 98.19 90 LEU A N 1
ATOM 697 C CA . LEU A 1 90 ? 6.085 -0.633 -5.133 1.00 98.19 90 LEU A CA 1
ATOM 698 C C . LEU A 1 90 ? 6.113 -0.275 -3.641 1.00 98.19 90 LEU A C 1
ATOM 700 O O . LEU A 1 90 ? 6.754 -0.964 -2.852 1.00 98.19 90 LEU A O 1
ATOM 704 N N . LEU A 1 91 ? 5.407 0.787 -3.247 1.00 96.62 91 LEU A N 1
ATOM 705 C CA . LEU A 1 91 ? 5.377 1.259 -1.860 1.00 96.62 91 LEU A CA 1
ATOM 706 C C . LEU A 1 91 ? 4.751 0.226 -0.909 1.00 96.62 91 LEU A C 1
ATOM 708 O O . LEU A 1 91 ? 5.287 -0.009 0.173 1.00 96.62 91 LEU A O 1
ATOM 712 N N . CYS A 1 92 ? 3.672 -0.439 -1.331 1.00 95.19 92 CYS A N 1
ATOM 713 C CA . CYS A 1 92 ? 3.032 -1.508 -0.564 1.00 95.19 92 CYS A CA 1
ATOM 714 C C . CYS A 1 92 ? 3.943 -2.732 -0.414 1.00 95.19 92 CYS A C 1
ATOM 716 O O . CYS A 1 92 ? 4.035 -3.291 0.677 1.00 95.19 92 CYS A O 1
ATOM 718 N N . HIS A 1 93 ? 4.657 -3.127 -1.471 1.00 96.44 93 HIS A N 1
ATOM 719 C CA . HIS A 1 93 ? 5.609 -4.234 -1.411 1.00 96.44 93 HIS A CA 1
ATOM 720 C C . HIS A 1 93 ? 6.773 -3.926 -0.456 1.00 96.44 93 HIS A C 1
ATOM 722 O O . HIS A 1 93 ? 7.177 -4.787 0.330 1.00 96.44 93 HIS A O 1
ATOM 728 N N . LEU A 1 94 ? 7.292 -2.691 -0.473 1.00 94.94 94 LEU A N 1
ATOM 729 C CA . LEU A 1 94 ? 8.304 -2.240 0.488 1.00 94.94 94 LEU A CA 1
ATOM 730 C C . LEU A 1 94 ? 7.783 -2.341 1.930 1.00 94.94 94 LEU A C 1
ATOM 732 O O . LEU A 1 94 ? 8.439 -2.979 2.754 1.00 94.94 94 LEU A O 1
ATOM 736 N N . ASP A 1 95 ? 6.591 -1.803 2.217 1.00 91.75 95 ASP A N 1
ATOM 737 C CA . ASP A 1 95 ? 5.973 -1.859 3.554 1.00 91.75 95 ASP A CA 1
ATOM 738 C C . ASP A 1 95 ? 5.788 -3.304 4.032 1.00 91.75 95 ASP A C 1
ATOM 740 O O . ASP A 1 95 ? 6.193 -3.668 5.141 1.00 91.75 95 ASP A O 1
ATOM 744 N N . LYS A 1 96 ? 5.271 -4.174 3.153 1.00 90.62 96 LYS A N 1
ATOM 745 C CA . LYS A 1 96 ? 5.052 -5.597 3.446 1.00 90.62 96 LYS A CA 1
ATOM 746 C C . LYS A 1 96 ? 6.349 -6.304 3.853 1.00 90.62 96 LYS A C 1
ATOM 748 O O . LYS A 1 96 ? 6.314 -7.192 4.707 1.00 90.62 96 LYS A O 1
ATOM 753 N N . ASN A 1 97 ? 7.488 -5.864 3.314 1.00 92.38 97 ASN A N 1
ATOM 754 C CA . ASN A 1 97 ? 8.825 -6.395 3.588 1.00 92.38 97 ASN A CA 1
ATOM 755 C C . ASN A 1 97 ? 9.628 -5.588 4.634 1.00 92.38 97 ASN A C 1
ATOM 757 O O . ASN A 1 97 ? 10.827 -5.826 4.811 1.00 92.38 97 ASN A O 1
ATOM 761 N N . GLY A 1 98 ? 8.988 -4.664 5.361 1.00 90.56 98 GLY A N 1
ATOM 762 C CA . GLY A 1 98 ? 9.621 -3.902 6.444 1.00 90.56 98 GLY A CA 1
ATOM 763 C C . GLY A 1 98 ? 10.581 -2.819 5.951 1.00 90.56 98 GLY A C 1
ATOM 764 O O . GLY A 1 98 ? 11.582 -2.528 6.610 1.00 90.56 98 GLY A O 1
ATOM 765 N N . PHE A 1 99 ? 10.304 -2.248 4.781 1.00 93.12 99 PHE A N 1
ATOM 766 C CA . PHE A 1 99 ? 11.034 -1.126 4.210 1.00 93.12 99 PHE A CA 1
ATOM 767 C C . PHE A 1 99 ? 10.126 0.082 4.011 1.00 93.12 99 PHE A C 1
ATOM 769 O O . PHE A 1 99 ? 8.939 -0.028 3.724 1.00 93.12 99 PHE A O 1
ATOM 776 N N . THR A 1 100 ? 10.717 1.266 4.102 1.00 92.69 100 THR A N 1
ATOM 777 C CA . THR A 1 100 ? 10.072 2.517 3.714 1.00 92.69 100 THR A CA 1
ATOM 778 C C . THR A 1 100 ? 11.065 3.403 2.974 1.00 92.69 100 THR A C 1
ATOM 780 O O . THR A 1 100 ? 12.281 3.275 3.140 1.00 92.69 100 THR A O 1
ATOM 783 N N . VAL A 1 101 ? 10.560 4.307 2.141 1.00 93.19 101 VAL A N 1
ATOM 784 C CA . VAL A 1 101 ? 11.388 5.330 1.494 1.00 93.19 101 VAL A CA 1
ATOM 785 C C . VAL A 1 101 ? 11.921 6.281 2.576 1.00 93.19 101 VAL A C 1
ATOM 787 O O . VAL A 1 101 ? 11.178 6.670 3.482 1.00 93.19 101 VAL A O 1
ATOM 790 N N . LYS A 1 102 ? 13.211 6.635 2.514 1.00 91.81 102 LYS A N 1
ATOM 791 C CA . LYS A 1 102 ? 13.838 7.568 3.466 1.00 91.81 102 LYS A CA 1
ATOM 792 C C . LYS A 1 102 ? 13.096 8.912 3.459 1.00 91.81 102 LYS A C 1
ATOM 794 O O . LYS A 1 102 ? 12.589 9.339 2.426 1.00 91.81 102 LYS A O 1
ATOM 799 N N . GLY A 1 103 ? 13.037 9.579 4.614 1.00 84.88 103 GLY A N 1
ATOM 800 C CA . GLY A 1 103 ? 12.305 10.846 4.762 1.00 84.88 103 GLY A CA 1
ATOM 801 C C . GLY A 1 103 ? 12.852 11.986 3.896 1.00 84.88 103 GLY A C 1
ATOM 802 O O . GLY A 1 103 ? 12.090 12.859 3.506 1.00 84.88 103 GLY A O 1
ATOM 803 N N . GLU A 1 104 ? 14.142 11.931 3.561 1.00 87.12 104 GLU A N 1
ATOM 804 C CA . GLU A 1 104 ? 14.849 12.896 2.705 1.00 87.12 104 GLU A CA 1
ATOM 805 C C . GLU A 1 104 ? 14.495 12.773 1.217 1.00 87.12 104 GLU A C 1
ATOM 807 O O . GLU A 1 104 ? 14.810 13.667 0.440 1.00 87.12 104 GLU A O 1
ATOM 812 N N . VAL A 1 105 ? 13.866 11.671 0.796 1.00 88.00 105 VAL A N 1
ATOM 813 C CA . VAL A 1 105 ? 13.541 11.460 -0.618 1.00 88.00 105 VAL A CA 1
ATOM 814 C C . VAL A 1 105 ? 12.327 12.289 -0.979 1.00 88.00 105 VAL A C 1
ATOM 816 O O . VAL A 1 105 ? 11.204 12.024 -0.534 1.00 88.00 105 VAL A O 1
ATOM 819 N N . GLU A 1 106 ? 12.550 13.270 -1.839 1.00 90.56 106 GLU A N 1
ATOM 820 C CA . GLU A 1 106 ? 11.488 14.147 -2.292 1.00 90.56 106 GLU A CA 1
ATOM 821 C C . GLU A 1 106 ? 10.493 13.410 -3.197 1.00 90.56 106 GLU A C 1
ATOM 823 O O . GLU A 1 106 ? 10.823 12.485 -3.947 1.00 90.56 106 GLU A O 1
ATOM 828 N N . GLN A 1 107 ? 9.244 13.881 -3.195 1.00 91.81 107 GLN A N 1
ATOM 829 C CA . GLN A 1 107 ? 8.210 13.388 -4.110 1.00 91.81 107 GLN A CA 1
ATOM 830 C C . GLN A 1 107 ? 8.613 13.530 -5.590 1.00 91.81 107 GLN A C 1
ATOM 832 O O . GLN A 1 107 ? 8.183 12.727 -6.424 1.00 91.81 107 GLN A O 1
ATOM 837 N N . GLU A 1 108 ? 9.462 14.514 -5.906 1.00 92.31 108 GLU A N 1
ATOM 838 C CA . GLU A 1 108 ? 10.039 14.723 -7.235 1.00 92.31 108 GLU A CA 1
ATOM 839 C C . GLU A 1 108 ? 10.983 13.588 -7.654 1.00 92.31 108 GLU A C 1
ATOM 841 O O . GLU A 1 108 ? 10.965 13.178 -8.814 1.00 92.31 108 GLU A O 1
ATOM 846 N N . GLU A 1 109 ? 11.781 13.033 -6.737 1.00 94.25 109 GLU A N 1
ATOM 847 C CA . GLU A 1 109 ? 12.671 11.910 -7.054 1.00 94.25 109 GLU A CA 1
ATOM 848 C C . GLU A 1 109 ? 11.875 10.650 -7.411 1.00 94.25 109 GLU A C 1
ATOM 850 O O . GLU A 1 109 ? 12.187 9.984 -8.400 1.00 94.25 109 GLU A O 1
ATOM 855 N N . LEU A 1 110 ? 10.809 10.353 -6.658 1.00 93.69 110 LEU A N 1
ATOM 856 C CA . LEU A 1 110 ? 9.905 9.236 -6.960 1.00 93.69 110 LEU A CA 1
ATOM 857 C C . LEU A 1 110 ? 9.180 9.437 -8.292 1.00 93.69 110 LEU A C 1
ATOM 859 O O . LEU A 1 110 ? 9.062 8.501 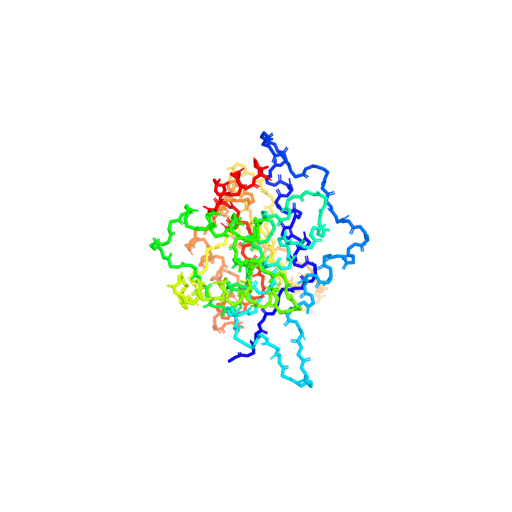-9.082 1.00 93.69 110 LEU A O 1
ATOM 863 N N . TYR A 1 111 ? 8.730 10.661 -8.569 1.00 95.06 111 TYR A N 1
ATOM 864 C CA . TYR A 1 111 ? 8.145 11.005 -9.860 1.00 95.06 111 TYR A CA 1
ATOM 865 C C . TYR A 1 111 ? 9.136 10.745 -11.005 1.00 95.06 111 TYR A C 1
ATOM 867 O O . TYR A 1 111 ? 8.816 10.004 -11.934 1.00 95.06 111 TYR A O 1
ATOM 875 N N . LYS A 1 112 ? 10.365 11.271 -10.908 1.00 94.69 112 LYS A N 1
ATOM 876 C CA . LYS A 1 112 ? 11.428 11.069 -11.908 1.00 94.69 112 LYS A CA 1
ATOM 877 C C . LYS A 1 112 ? 11.783 9.595 -12.093 1.00 94.69 112 LYS A C 1
ATOM 879 O O . LYS A 1 112 ? 12.000 9.174 -13.228 1.00 94.69 112 LYS A O 1
ATOM 884 N N . LEU A 1 113 ? 11.824 8.803 -11.018 1.00 95.69 113 LEU A N 1
ATOM 885 C CA . LEU A 1 113 ? 12.008 7.354 -11.109 1.00 95.69 113 LEU A CA 1
ATOM 886 C C . LEU A 1 113 ? 10.909 6.727 -11.971 1.00 95.69 113 LEU A C 1
ATOM 888 O O . LEU A 1 113 ? 11.217 6.048 -12.947 1.00 95.69 113 LEU A O 1
ATOM 892 N N . MET A 1 114 ? 9.641 6.995 -11.651 1.00 96.50 114 MET A N 1
ATOM 893 C CA . MET A 1 114 ? 8.509 6.434 -12.390 1.00 96.50 114 MET A CA 1
ATOM 894 C C . MET A 1 114 ? 8.496 6.863 -13.858 1.00 96.50 114 MET A C 1
ATOM 896 O O . MET A 1 114 ? 8.183 6.041 -14.718 1.00 96.50 114 MET A O 1
ATOM 900 N N . LEU A 1 115 ? 8.895 8.102 -14.169 1.00 93.75 115 LEU A N 1
ATOM 901 C CA . LEU A 1 115 ? 9.071 8.539 -15.556 1.00 93.75 115 LEU A CA 1
ATOM 902 C C . LEU A 1 115 ? 10.135 7.731 -16.283 1.00 93.75 115 LEU A C 1
ATOM 904 O O . LEU A 1 115 ? 9.887 7.280 -17.394 1.00 93.75 115 LEU A O 1
ATOM 908 N N . ARG A 1 116 ? 11.300 7.524 -15.661 1.00 93.00 116 ARG A N 1
ATOM 909 C CA . ARG A 1 116 ? 12.397 6.755 -16.264 1.00 93.00 116 ARG A CA 1
ATOM 910 C C . ARG A 1 116 ? 12.004 5.303 -16.527 1.00 93.00 116 ARG A C 1
ATOM 912 O O . ARG A 1 116 ? 12.397 4.756 -17.552 1.00 93.00 116 ARG A O 1
ATOM 919 N N . ILE A 1 117 ? 11.204 4.706 -15.642 1.00 94.06 117 ILE A N 1
ATOM 920 C CA . ILE A 1 117 ? 10.617 3.375 -15.856 1.00 94.06 117 ILE A CA 1
ATOM 921 C C . ILE A 1 117 ? 9.645 3.429 -17.043 1.00 94.06 117 ILE A C 1
ATOM 923 O O . ILE A 1 117 ? 9.751 2.642 -17.979 1.00 94.06 117 ILE A O 1
ATOM 927 N N . ALA A 1 118 ? 8.716 4.386 -17.048 1.00 91.06 118 ALA A N 1
ATOM 928 C CA . ALA A 1 118 ? 7.699 4.504 -18.088 1.00 91.06 118 ALA A CA 1
ATOM 929 C C . ALA A 1 118 ? 8.263 4.854 -19.477 1.00 91.06 118 ALA A C 1
ATOM 931 O O . ALA A 1 118 ? 7.667 4.466 -20.476 1.00 91.06 118 ALA A O 1
ATOM 932 N N . SER A 1 119 ? 9.399 5.545 -19.571 1.00 87.50 119 SER A N 1
ATOM 933 C CA . SER A 1 119 ? 10.020 5.929 -20.845 1.00 87.50 119 SER A CA 1
ATOM 934 C C . SER A 1 119 ? 11.107 4.967 -21.332 1.00 87.50 119 SER A C 1
ATOM 936 O O . SER A 1 119 ? 11.738 5.247 -22.347 1.00 87.50 119 SER A O 1
ATOM 938 N N . ARG A 1 120 ? 11.340 3.843 -20.632 1.00 81.38 120 ARG A N 1
ATOM 939 C CA . ARG A 1 120 ? 12.470 2.925 -20.883 1.00 81.38 120 ARG A CA 1
ATOM 940 C C . ARG A 1 120 ? 13.831 3.622 -20.854 1.00 81.38 120 ARG A C 1
ATOM 942 O O . ARG A 1 120 ? 14.763 3.222 -21.543 1.00 81.38 120 ARG A O 1
ATOM 949 N N . HIS A 1 121 ? 13.975 4.666 -20.044 1.00 78.38 121 HIS A N 1
ATOM 950 C CA . HIS A 1 121 ? 15.224 5.423 -19.963 1.00 78.38 121 HIS A CA 1
ATOM 951 C C . HIS A 1 121 ? 16.401 4.576 -19.456 1.00 78.38 121 HIS A C 1
ATOM 953 O O . HIS A 1 121 ? 17.553 4.880 -19.746 1.00 78.38 121 HIS A O 1
ATOM 959 N N . PHE A 1 122 ? 16.116 3.519 -18.692 1.00 75.44 122 PHE A N 1
ATOM 960 C CA . PHE A 1 122 ? 17.127 2.574 -18.219 1.00 75.44 122 PHE A CA 1
ATOM 961 C C . PHE A 1 122 ? 17.465 1.479 -19.241 1.00 75.44 122 PHE A C 1
ATOM 963 O O . PHE A 1 122 ? 18.374 0.690 -18.989 1.00 75.44 122 PHE A O 1
ATOM 970 N N . ALA A 1 123 ? 16.740 1.398 -20.361 1.00 72.56 123 ALA A N 1
ATOM 971 C CA . ALA A 1 123 ? 16.993 0.378 -21.363 1.00 72.56 123 ALA A CA 1
ATOM 972 C C . ALA A 1 123 ? 18.335 0.643 -22.066 1.00 72.56 123 ALA A C 1
ATOM 974 O O . ALA A 1 123 ? 18.677 1.798 -22.347 1.00 72.56 123 ALA A O 1
ATOM 975 N N . PRO A 1 124 ? 19.105 -0.411 -22.382 1.00 73.88 124 PRO A N 1
ATOM 976 C CA . PRO A 1 124 ? 20.285 -0.262 -23.218 1.00 73.88 124 PRO A CA 1
ATOM 977 C C . PRO A 1 124 ? 19.899 0.290 -24.599 1.00 73.88 124 PRO A C 1
ATOM 979 O O . PRO A 1 124 ? 18.804 0.038 -25.103 1.00 73.88 124 PRO A O 1
ATOM 982 N N . LYS A 1 125 ? 20.825 1.027 -25.234 1.00 76.56 125 LYS A N 1
ATOM 983 C CA . LYS A 1 125 ? 20.616 1.615 -26.574 1.00 76.56 125 LYS A CA 1
ATOM 984 C C . LYS A 1 125 ? 20.241 0.568 -27.627 1.00 76.56 125 LYS A C 1
ATOM 986 O O . LYS A 1 125 ? 19.493 0.871 -28.548 1.00 76.56 125 LYS A O 1
ATOM 991 N N . ILE A 1 126 ? 20.778 -0.642 -27.486 1.00 78.69 126 ILE A N 1
ATOM 992 C CA . ILE A 1 126 ? 20.444 -1.800 -28.310 1.00 78.69 126 ILE A CA 1
ATOM 993 C C . ILE A 1 126 ? 19.677 -2.760 -27.412 1.00 78.69 126 ILE A C 1
ATOM 995 O O . ILE A 1 126 ? 20.209 -3.210 -26.398 1.00 78.69 126 ILE A O 1
ATOM 999 N N . ALA A 1 127 ? 18.428 -3.046 -27.777 1.00 76.62 127 ALA A N 1
ATOM 1000 C CA . ALA A 1 127 ? 17.618 -4.006 -27.048 1.00 76.62 127 ALA A CA 1
ATOM 1001 C C . ALA A 1 127 ? 18.225 -5.410 -27.176 1.00 76.62 127 ALA A C 1
ATOM 1003 O O . ALA A 1 127 ? 18.545 -5.881 -28.265 1.00 76.62 127 ALA A O 1
ATOM 1004 N N . THR A 1 128 ? 18.348 -6.074 -26.041 1.00 80.38 128 THR A N 1
ATOM 1005 C CA . THR A 1 128 ? 18.798 -7.457 -25.874 1.00 80.38 128 THR A CA 1
ATOM 1006 C C . THR A 1 128 ? 17.756 -8.226 -25.067 1.00 80.38 128 THR A C 1
ATOM 1008 O O . THR A 1 128 ? 16.895 -7.616 -24.424 1.00 80.38 128 THR A O 1
ATOM 1011 N N . ALA A 1 129 ? 17.848 -9.559 -25.053 1.00 75.38 129 ALA A N 1
ATOM 1012 C CA . ALA A 1 129 ? 16.986 -10.399 -24.217 1.00 75.38 129 ALA A CA 1
ATOM 1013 C C . ALA A 1 129 ? 16.997 -9.958 -22.734 1.00 75.38 129 ALA A C 1
ATOM 1015 O O . ALA A 1 129 ? 15.954 -9.948 -22.083 1.00 75.38 129 ALA A O 1
ATOM 1016 N N . ASP A 1 130 ? 18.138 -9.458 -22.249 1.00 80.44 130 ASP A N 1
ATOM 1017 C CA . ASP A 1 130 ? 18.342 -9.053 -20.852 1.00 80.44 130 ASP A CA 1
ATOM 1018 C C . ASP A 1 130 ? 18.001 -7.581 -20.569 1.00 80.44 130 ASP A C 1
ATOM 1020 O O . ASP A 1 130 ? 18.231 -7.075 -19.471 1.00 80.44 130 ASP A O 1
ATOM 1024 N N . SER A 1 131 ? 17.440 -6.847 -21.534 1.00 84.69 131 SER A N 1
ATOM 1025 C CA . SER A 1 131 ? 17.142 -5.417 -21.349 1.00 84.69 131 SER A CA 1
ATOM 1026 C C . SER A 1 131 ? 16.199 -5.158 -20.175 1.00 84.69 131 SER A C 1
ATOM 1028 O O . SER A 1 131 ? 16.412 -4.212 -19.422 1.00 84.69 131 SER A O 1
ATOM 1030 N N . ALA A 1 132 ? 15.207 -6.027 -19.962 1.00 87.38 132 ALA A N 1
ATOM 1031 C CA . ALA A 1 132 ? 14.327 -5.927 -18.800 1.00 87.38 132 ALA A CA 1
ATOM 1032 C C . 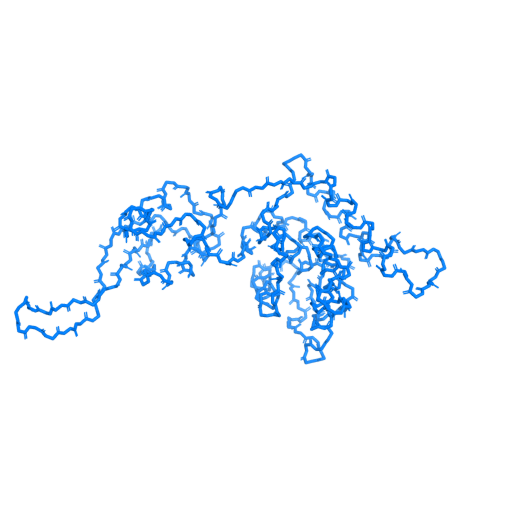ALA A 1 132 ? 15.097 -6.099 -17.478 1.00 87.38 132 ALA A C 1
ATOM 1034 O O . ALA A 1 132 ? 14.798 -5.415 -16.502 1.00 87.38 132 ALA A O 1
ATOM 1035 N N . ASP A 1 133 ? 16.109 -6.966 -17.442 1.00 90.31 133 ASP A N 1
ATOM 1036 C CA . ASP A 1 133 ? 16.924 -7.184 -16.246 1.00 90.31 133 ASP A CA 1
ATOM 1037 C C . ASP A 1 133 ? 17.816 -5.985 -15.934 1.00 90.31 133 ASP A C 1
ATOM 1039 O O . ASP A 1 133 ? 17.953 -5.609 -14.771 1.00 90.31 133 ASP A O 1
ATOM 1043 N N . VAL A 1 134 ? 18.357 -5.328 -16.962 1.00 90.81 134 VAL A N 1
ATOM 1044 C CA . VAL A 1 134 ? 19.122 -4.080 -16.809 1.00 90.81 134 VAL A CA 1
ATOM 1045 C C . VAL A 1 134 ? 18.242 -2.959 -16.243 1.00 90.81 134 VAL A C 1
ATOM 1047 O O . VAL A 1 134 ? 18.660 -2.229 -15.333 1.00 90.81 134 VAL A O 1
ATOM 1050 N N . GLU A 1 135 ? 17.008 -2.838 -16.740 1.00 93.00 135 GLU A N 1
ATOM 1051 C CA . GLU A 1 135 ? 16.031 -1.867 -16.238 1.00 93.00 135 GLU A CA 1
ATOM 1052 C C . GLU A 1 135 ? 15.680 -2.160 -14.765 1.00 93.00 135 GLU A C 1
ATOM 1054 O O . GLU A 1 135 ? 15.783 -1.270 -13.914 1.00 93.00 135 GLU A O 1
ATOM 1059 N N . VAL A 1 136 ? 15.368 -3.418 -14.426 1.00 95.75 136 VAL A N 1
ATOM 1060 C CA . VAL A 1 136 ? 15.064 -3.847 -13.048 1.00 95.75 136 VAL A CA 1
ATOM 1061 C C . VAL A 1 136 ? 16.248 -3.627 -12.104 1.00 95.75 136 VAL A C 1
ATOM 1063 O O . VAL A 1 136 ? 16.066 -3.078 -11.016 1.00 95.75 136 VAL A O 1
ATOM 1066 N N . ALA A 1 137 ? 17.471 -3.968 -12.515 1.00 95.06 137 ALA A N 1
ATOM 1067 C CA . ALA A 1 137 ? 18.676 -3.751 -11.715 1.00 95.06 137 ALA A CA 1
ATOM 1068 C C . ALA A 1 137 ? 18.917 -2.259 -11.422 1.00 95.06 137 ALA A C 1
ATOM 1070 O O . ALA A 1 137 ? 19.387 -1.891 -10.342 1.00 95.06 137 ALA A O 1
ATOM 1071 N N . SER A 1 138 ? 18.563 -1.379 -12.361 1.00 95.50 138 SER A N 1
ATOM 1072 C CA . SER A 1 138 ? 18.667 0.072 -12.179 1.00 95.50 138 SER A CA 1
ATOM 1073 C C . SER A 1 138 ? 17.654 0.601 -11.163 1.00 95.50 138 SER A C 1
ATOM 1075 O O . SER A 1 138 ? 18.020 1.401 -10.297 1.00 95.50 138 SER A O 1
ATOM 1077 N N . ILE A 1 139 ? 16.412 0.109 -11.212 1.00 96.94 139 ILE A N 1
ATOM 1078 C CA . ILE A 1 139 ? 15.371 0.428 -10.223 1.00 96.94 139 ILE A CA 1
ATOM 1079 C C . ILE A 1 139 ? 15.788 -0.082 -8.839 1.00 96.94 139 ILE A C 1
ATOM 1081 O O . ILE A 1 139 ? 15.738 0.667 -7.865 1.00 96.94 139 ILE A O 1
ATOM 1085 N N . SER A 1 140 ? 16.271 -1.322 -8.753 1.00 97.38 140 SER A N 1
ATOM 1086 C CA . SER A 1 140 ? 16.779 -1.906 -7.509 1.00 97.38 140 SER A CA 1
ATOM 1087 C C . SER A 1 140 ? 17.896 -1.069 -6.885 1.00 97.38 140 SER A C 1
ATOM 1089 O O . SER A 1 140 ? 17.834 -0.729 -5.702 1.00 97.38 140 SER A O 1
ATOM 1091 N N . ARG A 1 141 ? 18.905 -0.673 -7.673 1.00 97.00 141 ARG A N 1
ATOM 1092 C CA . ARG A 1 141 ? 20.016 0.155 -7.181 1.00 97.00 141 ARG A CA 1
ATOM 1093 C C . ARG A 1 141 ? 19.512 1.475 -6.605 1.00 97.00 141 ARG A C 1
ATOM 1095 O O . ARG A 1 141 ? 19.982 1.914 -5.554 1.00 97.00 141 ARG A O 1
ATOM 1102 N N . TRP A 1 142 ? 18.524 2.085 -7.262 1.00 96.44 142 TRP A N 1
ATOM 1103 C CA . TRP A 1 142 ? 17.864 3.275 -6.739 1.00 96.44 142 TRP A CA 1
ATOM 1104 C C . TRP A 1 142 ? 17.203 2.983 -5.382 1.00 96.44 142 TRP A C 1
ATOM 1106 O O . TRP A 1 142 ? 17.506 3.675 -4.407 1.00 96.44 142 TRP A O 1
ATOM 1116 N N . LEU A 1 143 ? 16.404 1.912 -5.277 1.00 97.50 143 LEU A N 1
ATOM 1117 C CA . LEU A 1 143 ? 15.718 1.513 -4.039 1.00 97.50 143 LEU A CA 1
ATOM 1118 C C . LEU A 1 143 ? 16.688 1.238 -2.888 1.00 97.50 143 LEU A C 1
ATOM 1120 O O . LEU A 1 143 ? 16.494 1.765 -1.792 1.00 97.50 143 LEU A O 1
ATOM 1124 N N . LYS A 1 144 ? 17.763 0.485 -3.136 1.00 96.69 144 LYS A N 1
ATOM 1125 C CA . LYS A 1 144 ? 18.812 0.174 -2.149 1.00 96.69 144 LYS A CA 1
ATOM 1126 C C . LYS A 1 144 ? 19.447 1.439 -1.561 1.00 96.69 144 LYS A C 1
ATOM 1128 O O . LYS A 1 144 ? 19.765 1.477 -0.378 1.00 96.69 144 LYS A O 1
ATOM 1133 N N . SER A 1 145 ? 19.560 2.513 -2.346 1.00 95.69 145 SER A N 1
ATOM 1134 C CA . SER A 1 145 ? 20.111 3.792 -1.870 1.00 95.69 145 SER A CA 1
ATOM 1135 C C . SER A 1 145 ? 19.087 4.709 -1.173 1.00 95.69 145 SER A C 1
ATOM 1137 O O . SER A 1 145 ? 19.468 5.556 -0.356 1.00 95.69 145 SER A O 1
ATOM 1139 N N . ARG A 1 146 ? 17.791 4.558 -1.479 1.00 96.38 146 ARG A N 1
ATOM 1140 C CA . ARG A 1 146 ? 16.708 5.489 -1.099 1.00 96.38 146 ARG A CA 1
ATOM 1141 C C . ARG A 1 146 ? 15.705 4.927 -0.090 1.00 96.38 146 ARG A C 1
ATOM 1143 O O . ARG A 1 146 ? 14.806 5.647 0.337 1.00 96.38 146 ARG A O 1
ATOM 1150 N N . THR A 1 147 ? 15.857 3.676 0.329 1.00 96.38 147 THR A N 1
ATOM 1151 C CA . THR A 1 147 ? 14.992 3.033 1.330 1.00 96.38 147 THR A CA 1
ATOM 1152 C C . THR A 1 147 ? 15.735 2.766 2.638 1.00 96.38 147 THR A C 1
ATOM 1154 O O . THR A 1 147 ? 16.964 2.790 2.698 1.00 96.38 147 THR A O 1
ATOM 1157 N N . ARG A 1 148 ? 14.978 2.563 3.716 1.00 93.94 148 ARG A N 1
ATOM 1158 C CA . ARG A 1 148 ? 15.468 2.141 5.034 1.00 93.94 148 ARG A CA 1
ATOM 1159 C C . ARG A 1 148 ? 14.539 1.081 5.618 1.00 93.94 148 ARG A C 1
ATOM 1161 O O . ARG A 1 148 ? 13.370 1.014 5.235 1.00 93.94 148 ARG A O 1
ATOM 1168 N N . ARG A 1 149 ? 15.036 0.293 6.572 1.00 91.38 149 ARG A N 1
ATOM 1169 C CA . ARG A 1 149 ? 14.189 -0.591 7.386 1.00 91.38 149 ARG A CA 1
ATOM 1170 C C . ARG A 1 149 ? 13.233 0.238 8.251 1.00 91.38 149 ARG A C 1
ATOM 1172 O O . ARG A 1 149 ? 13.595 1.325 8.703 1.00 91.38 149 ARG A O 1
ATOM 1179 N N . THR A 1 150 ? 12.028 -0.277 8.467 1.00 85.00 150 THR A N 1
ATOM 1180 C CA . THR A 1 150 ? 11.015 0.321 9.346 1.00 85.00 150 THR A CA 1
ATOM 1181 C C . THR A 1 150 ? 10.302 -0.761 10.147 1.00 85.00 150 THR A C 1
ATOM 1183 O O . THR A 1 150 ? 10.135 -1.880 9.659 1.00 85.00 150 THR A O 1
ATOM 118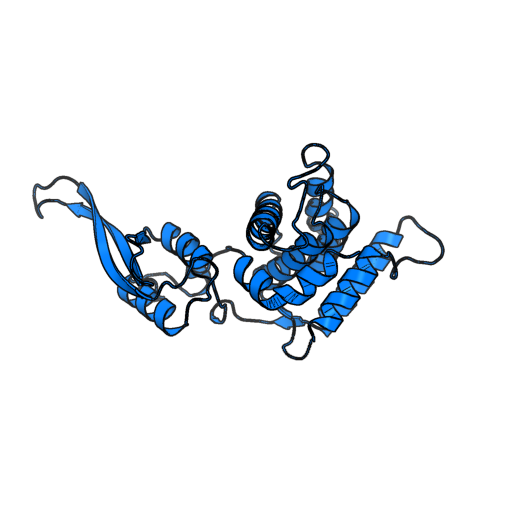6 N N . ASP A 1 151 ? 9.866 -0.421 11.359 1.00 74.88 151 ASP A N 1
ATOM 1187 C CA . ASP A 1 151 ? 9.011 -1.288 12.168 1.00 74.88 151 ASP A CA 1
ATOM 1188 C C . ASP A 1 151 ? 7.538 -1.105 11.762 1.00 74.88 151 ASP A C 1
ATOM 1190 O O . ASP A 1 151 ? 7.077 0.018 11.534 1.00 74.88 151 ASP A O 1
ATOM 1194 N N . LYS A 1 152 ? 6.781 -2.208 11.704 1.00 69.81 152 LYS A N 1
ATOM 1195 C CA . LYS A 1 152 ? 5.326 -2.190 11.503 1.00 69.81 152 LYS A CA 1
ATOM 1196 C C . LYS A 1 152 ? 4.590 -1.478 12.640 1.00 69.81 152 LYS A C 1
ATOM 1198 O O . LYS A 1 152 ? 3.521 -0.925 12.403 1.00 69.81 152 LYS A O 1
ATOM 1203 N N . ALA A 1 153 ? 5.139 -1.457 13.855 1.00 64.94 153 ALA A N 1
ATOM 1204 C CA . ALA A 1 153 ? 4.547 -0.751 14.991 1.00 64.94 153 ALA A CA 1
ATOM 1205 C C . ALA A 1 153 ? 4.420 0.767 14.755 1.00 64.94 153 ALA A C 1
ATOM 1207 O O . ALA A 1 153 ? 3.545 1.415 15.331 1.00 64.94 153 ALA A O 1
ATOM 1208 N N . GLU A 1 154 ? 5.256 1.337 13.882 1.00 66.81 154 GLU A N 1
ATOM 1209 C CA . GLU A 1 154 ? 5.225 2.761 13.536 1.00 66.81 154 GLU A CA 1
ATOM 1210 C C . GLU A 1 154 ? 4.256 3.099 12.396 1.00 66.81 154 GLU A C 1
ATOM 1212 O O . GLU A 1 154 ? 4.116 4.276 12.041 1.00 66.81 154 GLU A O 1
ATOM 1217 N N . ARG A 1 155 ? 3.579 2.095 11.825 1.00 74.81 155 ARG A N 1
ATOM 1218 C CA . ARG A 1 155 ? 2.710 2.268 10.664 1.00 74.81 155 ARG A CA 1
ATOM 1219 C C . ARG A 1 155 ? 1.545 3.207 10.961 1.00 74.81 155 ARG A C 1
ATOM 1221 O O . ARG A 1 155 ? 0.858 3.103 11.975 1.00 74.81 155 ARG A O 1
ATOM 1228 N N . VAL A 1 156 ? 1.307 4.117 10.023 1.00 82.50 156 VAL A N 1
ATOM 1229 C CA . VAL A 1 156 ? 0.134 4.993 10.013 1.00 82.50 156 VAL A CA 1
ATOM 1230 C C . VAL A 1 156 ? -0.923 4.328 9.141 1.00 82.50 156 VAL A C 1
ATOM 1232 O O . VAL A 1 156 ? -0.612 3.924 8.030 1.00 82.50 156 VAL A O 1
ATOM 1235 N N . ILE A 1 157 ? -2.156 4.221 9.625 1.00 88.31 157 ILE A N 1
ATOM 1236 C CA . ILE A 1 157 ? -3.265 3.619 8.871 1.00 88.31 157 ILE A CA 1
ATOM 1237 C C . ILE A 1 157 ? -4.422 4.602 8.723 1.00 88.31 157 ILE A C 1
ATOM 1239 O O . ILE A 1 157 ? -4.556 5.532 9.523 1.00 88.31 157 ILE A O 1
ATOM 1243 N N . THR A 1 158 ? -5.253 4.411 7.705 1.00 91.69 158 THR A N 1
ATOM 1244 C CA . THR A 1 158 ? -6.513 5.149 7.530 1.00 91.69 158 THR A CA 1
ATOM 1245 C C . THR A 1 158 ? -7.677 4.484 8.260 1.00 91.69 158 THR A C 1
ATOM 1247 O O . THR A 1 158 ? -7.560 3.350 8.724 1.00 91.69 158 THR A O 1
ATOM 1250 N N . TYR A 1 159 ? -8.814 5.172 8.396 1.00 93.44 159 TYR A N 1
ATOM 1251 C CA . TYR A 1 159 ? -10.009 4.570 9.002 1.00 93.44 159 TYR A CA 1
ATOM 1252 C C . TYR A 1 159 ? -10.559 3.404 8.173 1.00 93.44 159 TYR A C 1
ATOM 1254 O O . TYR A 1 159 ? -11.037 2.423 8.746 1.00 93.44 159 TYR A O 1
ATOM 1262 N N . ARG A 1 160 ? -10.427 3.467 6.844 1.00 92.19 160 ARG A N 1
ATOM 1263 C CA . ARG A 1 160 ? -10.743 2.358 5.938 1.00 92.19 160 ARG A CA 1
ATOM 1264 C C . ARG A 1 160 ? -9.904 1.122 6.249 1.00 92.19 160 ARG A C 1
ATOM 1266 O O . ARG A 1 160 ? -10.441 0.026 6.391 1.00 92.19 160 ARG A O 1
ATOM 1273 N N . GLU A 1 161 ? -8.594 1.300 6.392 1.00 90.56 161 GLU A N 1
ATOM 1274 C CA . GLU A 1 161 ? -7.662 0.220 6.738 1.00 90.56 161 GLU A CA 1
ATOM 1275 C C . GLU A 1 161 ? -7.907 -0.294 8.160 1.00 90.56 161 GLU A C 1
ATOM 1277 O O . GLU A 1 161 ? -7.967 -1.503 8.379 1.00 90.56 161 GLU A O 1
ATOM 1282 N N . LEU A 1 162 ? -8.128 0.610 9.119 1.00 93.19 162 LEU A N 1
ATOM 1283 C CA . LEU A 1 162 ? -8.461 0.255 10.496 1.00 93.19 162 LEU A CA 1
ATOM 1284 C C . LEU A 1 162 ? -9.714 -0.622 10.552 1.00 93.19 162 LEU A C 1
ATOM 1286 O O . LEU A 1 162 ? -9.703 -1.635 11.242 1.00 93.19 162 LEU A O 1
ATOM 1290 N N . ARG A 1 163 ? -10.770 -0.284 9.803 1.00 94.12 163 ARG A N 1
ATOM 1291 C CA . ARG A 1 163 ? -11.987 -1.102 9.715 1.00 94.12 163 ARG A CA 1
ATOM 1292 C C . ARG A 1 163 ? -11.673 -2.531 9.267 1.00 94.12 163 ARG A C 1
ATOM 1294 O O . ARG A 1 163 ? -12.154 -3.478 9.882 1.00 94.12 163 ARG A O 1
ATOM 1301 N N . LYS A 1 164 ? -10.844 -2.701 8.231 1.00 91.19 164 LYS A N 1
ATOM 1302 C CA . LYS A 1 164 ? -10.436 -4.032 7.742 1.00 91.19 164 LYS A CA 1
ATOM 1303 C C . LYS A 1 164 ? -9.657 -4.817 8.793 1.00 91.19 164 LYS A C 1
ATOM 1305 O O . LYS A 1 164 ? -9.946 -5.990 9.012 1.00 91.19 164 LYS A O 1
ATOM 1310 N N . ILE A 1 165 ? -8.724 -4.153 9.473 1.00 91.31 165 ILE A N 1
ATOM 1311 C CA . ILE A 1 165 ? -7.938 -4.744 10.557 1.00 91.31 165 ILE A CA 1
ATOM 1312 C C . ILE A 1 165 ? -8.857 -5.222 11.688 1.00 91.31 165 ILE A C 1
ATOM 1314 O O . ILE A 1 165 ? -8.778 -6.378 12.102 1.00 91.31 165 ILE A O 1
ATOM 1318 N N . LEU A 1 166 ? -9.740 -4.342 12.171 1.00 93.81 166 LEU A N 1
ATOM 1319 C CA . LEU A 1 166 ? -10.620 -4.587 13.314 1.00 93.81 166 LEU A CA 1
ATOM 1320 C C . LEU A 1 166 ? -11.606 -5.735 13.071 1.00 93.81 166 LEU A C 1
ATOM 1322 O O . LEU A 1 166 ? -11.858 -6.519 13.988 1.00 93.81 166 LEU A O 1
ATOM 1326 N N . ARG A 1 167 ? -12.071 -5.912 11.830 1.00 93.62 167 ARG A N 1
ATOM 1327 C CA . ARG A 1 167 ? -12.954 -7.022 11.442 1.00 93.62 167 ARG A CA 1
ATOM 1328 C C . ARG A 1 167 ? -12.380 -8.398 11.750 1.00 93.62 167 ARG A C 1
ATOM 1330 O O . ARG A 1 167 ? -13.120 -9.279 12.174 1.00 93.62 167 ARG A O 1
ATOM 1337 N N . ARG A 1 168 ? -11.061 -8.575 11.628 1.00 91.00 168 ARG A N 1
ATOM 1338 C CA . ARG A 1 168 ? -10.382 -9.838 11.984 1.00 91.00 168 ARG A CA 1
ATOM 1339 C C . ARG A 1 168 ? -10.489 -10.177 13.467 1.00 91.00 168 ARG A C 1
ATOM 1341 O O . ARG A 1 168 ? -10.341 -11.330 13.851 1.00 91.00 168 ARG A O 1
ATOM 1348 N N . PHE A 1 169 ? -10.744 -9.167 14.289 1.00 92.75 169 PHE A N 1
ATOM 1349 C CA . PHE A 1 169 ? -10.872 -9.278 15.734 1.00 92.75 169 PHE A CA 1
ATOM 1350 C C . PHE A 1 169 ? -12.327 -9.161 16.201 1.00 92.75 169 PHE A C 1
ATOM 1352 O O . PHE A 1 169 ? -12.567 -8.930 17.386 1.00 92.75 169 PHE A O 1
ATOM 1359 N N . ASN A 1 170 ? -13.295 -9.320 15.287 1.00 95.31 170 ASN A N 1
ATOM 1360 C CA . ASN A 1 170 ? -14.726 -9.151 15.553 1.00 95.31 170 ASN A CA 1
ATOM 1361 C C . ASN A 1 170 ? -15.063 -7.760 16.113 1.00 95.31 170 ASN A C 1
ATOM 1363 O O . ASN A 1 170 ? -15.927 -7.611 16.978 1.00 95.31 170 ASN A O 1
ATOM 1367 N N . VAL A 1 171 ? -14.348 -6.735 15.649 1.00 96.75 171 VAL A N 1
ATOM 1368 C CA . VAL A 1 171 ? -14.599 -5.336 15.992 1.00 96.75 171 VAL A CA 1
ATOM 1369 C C . VAL A 1 171 ? -15.036 -4.592 14.731 1.00 96.75 171 VAL A C 1
ATOM 1371 O O . VAL A 1 171 ? -14.386 -4.677 13.693 1.00 96.75 171 VAL A O 1
ATOM 1374 N N . GLU A 1 172 ? -16.126 -3.839 14.826 1.00 97.25 172 GLU A N 1
ATOM 1375 C CA . GLU A 1 172 ? -16.684 -3.043 13.732 1.00 97.25 172 GLU A CA 1
ATOM 1376 C C . GLU A 1 172 ? -16.730 -1.557 14.100 1.00 97.25 172 GLU A C 1
ATOM 1378 O O . GLU A 1 172 ? -16.777 -1.180 15.274 1.00 97.25 172 GLU A O 1
ATOM 1383 N N . LEU A 1 173 ? -16.705 -0.709 13.069 1.00 97.19 173 LEU A N 1
ATOM 1384 C CA . LEU A 1 173 ? -16.927 0.732 13.194 1.00 97.19 173 LEU A CA 1
ATOM 1385 C C . LEU A 1 173 ? -18.358 1.053 12.729 1.00 97.19 173 LEU A C 1
ATOM 1387 O O . LEU A 1 173 ? -18.631 1.065 11.527 1.00 97.19 173 LEU A O 1
ATOM 1391 N N . GLU A 1 174 ? -19.277 1.297 13.655 1.00 97.06 174 GLU A N 1
ATOM 1392 C CA . GLU A 1 174 ? -20.718 1.406 13.392 1.00 97.06 174 GLU A CA 1
ATOM 1393 C C . GLU A 1 174 ? -21.273 2.802 13.694 1.00 97.06 174 GLU A C 1
ATOM 1395 O O . GLU A 1 174 ? -20.624 3.628 14.332 1.00 97.06 174 GLU A O 1
ATOM 1400 N N . ASN A 1 175 ? -22.497 3.066 13.231 1.00 95.62 175 ASN A N 1
ATOM 1401 C CA . ASN A 1 175 ? -23.247 4.294 13.515 1.00 95.62 175 ASN A CA 1
ATOM 1402 C C . ASN A 1 175 ? -22.464 5.602 13.254 1.00 95.62 175 ASN A C 1
ATOM 1404 O O . ASN A 1 175 ? -22.419 6.466 14.135 1.00 95.62 175 ASN A O 1
ATOM 1408 N N . PRO A 1 176 ? -21.838 5.788 12.072 1.00 95.31 176 PRO A N 1
ATOM 1409 C CA . PRO A 1 176 ? -21.105 7.015 11.788 1.00 95.31 176 PRO A CA 1
ATOM 1410 C C . PRO A 1 176 ? -22.052 8.223 11.832 1.00 95.31 176 PRO A C 1
ATOM 1412 O O . PRO A 1 176 ? -23.029 8.293 11.084 1.00 95.31 176 PRO A O 1
ATOM 1415 N N . LYS A 1 177 ? -21.771 9.186 12.716 1.00 94.75 177 LYS A N 1
ATOM 1416 C CA . LYS A 1 177 ? -22.588 10.391 12.901 1.00 94.75 177 LYS A CA 1
ATOM 1417 C C . LYS A 1 177 ? -21.734 11.562 13.376 1.00 94.75 177 LYS A C 1
ATOM 1419 O O . LYS A 1 177 ? -20.999 11.447 14.348 1.00 94.75 177 LYS A O 1
ATOM 1424 N N . GLY A 1 178 ? -21.861 12.711 12.708 1.00 89.19 178 GLY A N 1
ATOM 1425 C CA . GLY A 1 178 ? -21.279 13.978 13.171 1.00 89.19 178 GLY A CA 1
A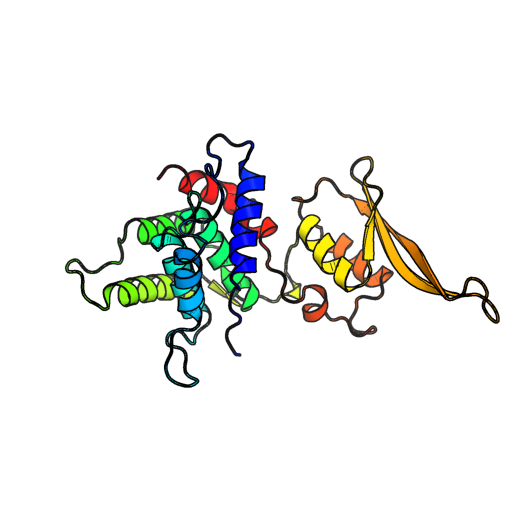TOM 1426 C C . GLY A 1 178 ? -19.755 13.972 13.337 1.00 89.19 178 GLY A C 1
ATOM 1427 O O . GLY A 1 178 ? -19.268 14.524 14.314 1.00 89.19 178 GLY A O 1
ATOM 1428 N N . ASN A 1 179 ? -19.010 13.364 12.405 1.00 94.62 179 ASN A N 1
ATOM 1429 C CA . ASN A 1 179 ? -17.558 13.123 12.490 1.00 94.62 179 ASN A CA 1
ATOM 1430 C C . ASN A 1 179 ? -17.119 12.172 13.613 1.00 94.62 179 ASN A C 1
ATOM 1432 O O . ASN A 1 179 ? -15.960 12.212 14.027 1.00 94.62 179 ASN A O 1
ATOM 1436 N N . PHE A 1 180 ? -18.011 11.311 14.096 1.00 96.94 180 PHE A N 1
ATOM 1437 C CA . PHE A 1 180 ? -17.685 10.251 15.042 1.00 96.94 180 PHE A CA 1
ATOM 1438 C C . PHE A 1 180 ? -18.200 8.899 14.558 1.00 96.94 180 PHE A C 1
ATOM 1440 O O . PHE A 1 180 ? -19.088 8.827 13.707 1.00 96.94 180 PHE A O 1
ATOM 1447 N N . VAL A 1 181 ? -17.632 7.829 15.107 1.00 97.94 181 VAL A N 1
ATOM 1448 C CA . VAL A 1 181 ? -18.058 6.448 14.873 1.00 97.94 181 VAL A CA 1
ATOM 1449 C C . VAL A 1 181 ? -17.975 5.655 16.174 1.00 97.94 181 VAL A C 1
ATOM 1451 O O . VAL A 1 181 ? -17.090 5.890 17.006 1.00 97.94 181 VAL A O 1
ATOM 1454 N N . ASP A 1 182 ? -18.896 4.715 16.354 1.00 98.00 182 ASP A N 1
ATOM 1455 C CA . ASP A 1 182 ? -18.862 3.777 17.467 1.00 98.00 182 ASP A CA 1
ATOM 1456 C C . ASP A 1 182 ? -17.915 2.623 17.141 1.00 98.00 182 ASP A C 1
ATOM 1458 O O . ASP A 1 182 ? -17.977 2.032 16.065 1.00 98.00 182 ASP A O 1
ATOM 1462 N N . VAL A 1 183 ? -17.056 2.263 18.090 1.00 97.94 183 VAL A N 1
ATOM 1463 C CA . VAL A 1 183 ? -16.267 1.031 18.023 1.00 97.94 183 VAL A CA 1
ATOM 1464 C C . VAL A 1 183 ? -17.052 -0.040 18.762 1.00 97.94 183 VAL A C 1
ATOM 1466 O O . VAL A 1 183 ? -17.281 0.083 19.969 1.00 97.94 183 VAL A O 1
ATOM 1469 N N . VAL A 1 184 ? -17.481 -1.082 18.058 1.00 97.88 184 VAL A N 1
ATOM 1470 C CA . VAL A 1 184 ? -18.344 -2.140 18.594 1.00 97.88 184 VAL A CA 1
ATOM 1471 C C . VAL A 1 184 ? -17.600 -3.465 18.535 1.00 97.88 184 VAL A C 1
ATOM 1473 O O . VAL A 1 184 ? -17.198 -3.905 17.465 1.00 97.88 184 VAL A O 1
ATOM 1476 N N . LYS A 1 185 ? -17.401 -4.107 19.690 1.00 96.62 185 LYS A N 1
ATOM 1477 C CA . LYS A 1 185 ? -16.802 -5.443 19.772 1.00 96.62 185 LYS A CA 1
ATOM 1478 C C . LYS A 1 185 ? -17.900 -6.488 19.888 1.00 96.62 185 LYS A C 1
ATOM 1480 O O . LYS A 1 185 ? -18.752 -6.380 20.773 1.00 96.62 185 LYS A O 1
ATOM 1485 N N . TYR A 1 186 ? -17.841 -7.499 19.036 1.00 95.88 186 TYR A N 1
ATOM 1486 C CA . TYR A 1 186 ? -18.758 -8.622 19.040 1.00 95.88 186 TYR A CA 1
ATOM 1487 C C . TYR A 1 186 ? -18.135 -9.847 19.696 1.00 95.88 186 TYR A C 1
ATOM 1489 O O . TYR A 1 186 ? -17.002 -10.233 19.408 1.00 95.88 186 TYR A O 1
ATOM 1497 N N . GLU A 1 187 ? -18.894 -10.452 20.605 1.00 93.69 187 GLU A N 1
ATOM 1498 C CA . GLU A 1 187 ? -18.493 -11.647 21.336 1.00 93.69 187 GLU A CA 1
ATOM 1499 C C . GLU A 1 187 ? -19.709 -12.561 21.516 1.00 93.69 187 GLU A C 1
ATOM 1501 O O . GLU A 1 187 ? -20.845 -12.097 21.669 1.00 93.69 187 GLU A O 1
ATOM 1506 N N . TRP A 1 188 ? -19.467 -13.871 21.548 1.00 91.19 188 TRP A N 1
ATOM 1507 C CA . TRP A 1 188 ? -20.482 -14.835 21.954 1.00 91.19 188 TRP A CA 1
ATOM 1508 C C . TRP A 1 188 ? -20.740 -14.696 23.453 1.00 91.19 188 TRP A C 1
ATOM 1510 O O . TRP A 1 188 ? -19.848 -14.921 24.271 1.00 91.19 188 TRP A O 1
ATOM 1520 N N . LYS A 1 189 ? -21.965 -14.327 23.828 1.00 89.88 189 LYS A N 1
ATOM 1521 C CA . LYS A 1 189 ? -22.381 -14.198 25.229 1.00 89.88 189 LYS A CA 1
ATOM 1522 C C . LYS A 1 189 ? -23.651 -14.981 25.482 1.00 89.88 189 LYS A C 1
ATOM 1524 O O . LYS A 1 189 ? -24.559 -14.981 24.660 1.00 89.88 189 LYS A O 1
ATOM 1529 N N . ARG A 1 190 ? -23.734 -15.635 26.640 1.00 87.62 190 ARG A N 1
ATOM 1530 C CA . ARG A 1 190 ? -24.990 -16.252 27.068 1.00 87.62 190 ARG A CA 1
ATOM 1531 C C . ARG A 1 190 ? -25.982 -15.173 27.487 1.00 87.62 190 ARG A C 1
ATOM 1533 O O . ARG A 1 190 ? -25.609 -14.250 28.209 1.00 87.62 190 ARG A O 1
ATOM 1540 N N . SER A 1 191 ? -27.240 -15.317 27.079 1.00 82.12 191 SER A N 1
ATOM 1541 C CA . SER A 1 191 ? -28.317 -14.407 27.492 1.00 82.12 191 SER A CA 1
ATOM 1542 C C . SER A 1 191 ? -28.561 -14.412 29.005 1.00 82.12 191 SER A C 1
ATOM 1544 O O . SER A 1 191 ? -28.923 -13.383 29.566 1.00 82.12 191 SER A O 1
ATOM 1546 N N . PHE A 1 192 ? -28.270 -15.538 29.662 1.00 78.94 192 PHE A N 1
ATOM 1547 C CA . PHE A 1 192 ? -28.264 -15.727 31.110 1.00 78.94 192 PHE A CA 1
ATOM 1548 C C . PHE A 1 192 ? -27.094 -16.637 31.527 1.00 78.94 192 PHE A C 1
ATOM 1550 O O . PHE A 1 192 ? -26.797 -17.588 30.798 1.00 78.94 192 PHE A O 1
ATOM 1557 N N . PRO A 1 193 ? -26.457 -16.418 32.696 1.00 76.81 193 PRO A N 1
ATOM 1558 C CA . PRO A 1 193 ? -25.199 -17.082 33.061 1.00 76.81 193 PRO A CA 1
ATOM 1559 C C . PRO A 1 193 ? -25.246 -18.617 33.067 1.00 76.81 193 PRO A C 1
ATOM 1561 O O . PRO A 1 193 ? -24.276 -19.252 32.665 1.00 76.81 193 PRO A O 1
ATOM 1564 N N . ILE A 1 194 ? -26.371 -19.217 33.473 1.00 77.56 194 ILE A N 1
ATOM 1565 C CA . ILE A 1 194 ? -26.464 -20.671 33.704 1.00 77.56 194 ILE A CA 1
ATOM 1566 C C . ILE A 1 194 ? -27.292 -21.382 32.616 1.00 77.56 194 ILE A C 1
ATOM 1568 O O . ILE A 1 194 ? -26.881 -22.434 32.134 1.00 77.56 194 ILE A O 1
ATOM 1572 N N . PHE A 1 195 ? -28.385 -20.782 32.129 1.00 78.12 195 PHE A N 1
ATOM 1573 C CA . PHE A 1 195 ? -29.318 -21.428 31.180 1.00 78.12 195 PHE A CA 1
ATOM 1574 C C . PHE A 1 195 ? -29.576 -20.639 29.886 1.00 78.12 195 PHE A C 1
ATOM 1576 O O . PHE A 1 195 ? -30.431 -21.011 29.085 1.00 78.12 195 PHE A O 1
ATOM 1583 N N . GLY A 1 196 ? -28.855 -19.540 29.659 1.00 78.50 196 GLY A N 1
ATOM 1584 C CA . GLY A 1 196 ? -29.046 -18.725 28.464 1.00 78.50 196 GLY A CA 1
ATOM 1585 C C . GLY A 1 196 ? -28.436 -19.338 27.210 1.00 78.50 196 GLY A C 1
ATOM 1586 O O . GLY A 1 196 ? -27.350 -19.923 27.254 1.00 78.50 196 GLY A O 1
ATOM 1587 N N . LYS A 1 197 ? -29.106 -19.133 26.073 1.00 88.56 197 LYS A N 1
ATOM 1588 C CA . LYS A 1 197 ? -28.556 -19.428 24.743 1.00 88.56 197 LYS A CA 1
ATOM 1589 C C . LYS A 1 197 ? -27.349 -18.527 24.467 1.00 88.56 197 LYS A C 1
ATOM 1591 O O . LYS A 1 197 ? -27.297 -17.392 24.943 1.00 88.56 197 LYS A O 1
ATOM 1596 N N . LEU A 1 198 ? -26.377 -19.046 23.718 1.00 90.38 198 LEU A N 1
ATOM 1597 C CA . LEU A 1 198 ? -25.263 -18.259 23.188 1.00 90.38 198 LEU A CA 1
ATOM 1598 C C . LEU A 1 198 ? -25.789 -17.322 22.099 1.00 90.38 198 LEU A C 1
ATOM 1600 O O . LEU A 1 198 ? -26.423 -17.767 21.147 1.00 90.38 198 LEU A O 1
ATOM 1604 N N . GLU A 1 199 ? -25.509 -16.035 22.245 1.00 92.25 199 GLU A N 1
ATOM 1605 C CA . GLU A 1 199 ? -25.911 -14.988 21.316 1.00 92.25 199 GLU A CA 1
ATOM 1606 C C . GLU A 1 199 ? -24.687 -14.182 20.884 1.00 92.25 199 GLU A C 1
ATOM 1608 O O . GLU A 1 199 ? -23.836 -13.821 21.704 1.00 92.25 199 GLU A O 1
ATOM 1613 N N . TRP A 1 200 ? -24.610 -13.885 19.589 1.00 92.81 200 TRP A N 1
ATOM 1614 C CA . TRP A 1 200 ? -23.615 -12.976 19.039 1.00 92.81 200 TRP A CA 1
ATOM 1615 C C . TRP A 1 200 ? -24.028 -11.543 19.370 1.00 92.81 200 TRP A C 1
ATOM 1617 O O . TRP A 1 200 ? -24.972 -11.014 18.786 1.00 92.81 200 TRP A O 1
ATOM 1627 N N . ARG A 1 201 ? -23.376 -10.931 20.364 1.00 93.38 201 ARG A N 1
ATOM 1628 C CA . ARG A 1 201 ? -23.772 -9.613 20.877 1.00 93.38 201 ARG A CA 1
ATOM 1629 C C . ARG A 1 201 ? -22.665 -8.590 20.679 1.00 93.38 201 ARG A C 1
ATOM 1631 O O . ARG A 1 201 ? -21.540 -8.784 21.139 1.00 93.38 201 ARG A O 1
ATOM 1638 N N . GLY A 1 202 ? -23.027 -7.474 20.053 1.00 94.69 202 GLY A N 1
ATOM 1639 C CA . GLY A 1 202 ? -22.190 -6.286 19.954 1.00 94.69 202 GLY A CA 1
ATOM 1640 C C . GLY A 1 202 ? -22.243 -5.469 21.242 1.00 94.69 202 GLY A C 1
ATOM 1641 O O . GLY A 1 202 ? -23.314 -5.211 21.794 1.00 94.69 202 GLY A O 1
ATOM 1642 N N . ARG A 1 203 ? -21.082 -5.042 21.735 1.00 94.88 203 ARG A N 1
ATOM 1643 C CA . ARG A 1 203 ? -20.956 -4.056 22.812 1.00 94.88 203 ARG A CA 1
ATOM 1644 C C . ARG A 1 203 ? -20.147 -2.879 22.295 1.00 94.88 203 ARG A C 1
ATOM 1646 O O . ARG A 1 203 ? -18.997 -3.065 21.898 1.00 94.88 203 ARG A O 1
ATOM 1653 N N . ARG A 1 204 ? -20.697 -1.665 22.377 1.00 96.75 204 ARG A N 1
ATOM 1654 C CA . ARG A 1 204 ? -19.916 -0.447 22.136 1.00 96.75 204 ARG A CA 1
ATOM 1655 C C . ARG A 1 204 ? -18.795 -0.352 23.172 1.00 96.75 204 ARG A C 1
ATOM 1657 O O . ARG A 1 204 ? -19.064 -0.279 24.370 1.00 96.75 204 ARG A O 1
ATOM 1664 N N . VAL A 1 205 ? -17.555 -0.387 22.702 1.00 96.19 205 VAL A N 1
ATOM 1665 C CA . VAL A 1 205 ? -16.340 -0.303 23.522 1.00 96.19 205 VAL A CA 1
ATOM 1666 C C . VAL A 1 205 ? -15.708 1.080 23.475 1.00 96.19 205 VAL A C 1
ATOM 1668 O O . VAL A 1 205 ? -15.066 1.469 24.445 1.00 96.19 205 VAL A O 1
ATOM 1671 N N . ASP A 1 206 ? -15.908 1.840 22.397 1.00 96.75 206 ASP A N 1
ATOM 1672 C CA . ASP A 1 206 ? -15.404 3.208 22.292 1.00 96.75 206 ASP A CA 1
ATOM 1673 C C . ASP A 1 206 ? -16.289 4.081 21.392 1.00 96.75 206 ASP A C 1
ATOM 1675 O O . ASP A 1 206 ? -17.133 3.571 20.652 1.00 96.75 206 ASP A O 1
ATOM 1679 N N . HIS A 1 207 ? -16.075 5.392 21.454 1.00 96.62 207 HIS A N 1
ATOM 1680 C CA . HIS A 1 207 ? -16.658 6.383 20.555 1.00 96.62 207 HIS A CA 1
ATOM 1681 C C . HIS A 1 207 ? -15.549 7.350 20.135 1.00 96.62 207 HIS A C 1
ATOM 1683 O O . HIS A 1 207 ? -14.986 8.059 20.971 1.00 96.62 207 HIS A O 1
ATOM 1689 N N . ILE A 1 208 ? -15.179 7.330 18.855 1.00 97.06 208 ILE A N 1
ATOM 1690 C CA . ILE A 1 208 ? -13.945 7.960 18.366 1.00 97.06 208 ILE A CA 1
ATOM 1691 C C . ILE A 1 208 ? -14.240 8.949 17.245 1.00 97.06 208 ILE A C 1
ATOM 1693 O O . ILE A 1 208 ? -15.236 8.818 16.535 1.00 97.06 208 ILE A O 1
ATOM 1697 N N . ALA A 1 209 ? -13.342 9.918 17.055 1.00 96.25 209 ALA A N 1
ATOM 1698 C CA . ALA A 1 209 ? -13.383 10.782 15.883 1.00 96.25 209 ALA A CA 1
ATOM 1699 C C . ALA A 1 209 ? -13.281 9.940 14.599 1.00 96.25 209 ALA A C 1
ATOM 1701 O O . ALA A 1 209 ? -12.516 8.985 14.534 1.00 96.25 209 ALA A O 1
ATOM 1702 N N . TYR A 1 210 ? -14.042 10.311 13.580 1.00 95.81 210 TYR A N 1
ATOM 1703 C CA . TYR A 1 210 ? -14.140 9.638 12.290 1.00 95.81 210 TYR A CA 1
ATOM 1704 C C . TYR A 1 210 ? -14.519 10.676 11.226 1.00 95.81 210 TYR A C 1
ATOM 1706 O O . TYR A 1 210 ? -15.698 10.887 10.950 1.00 95.81 210 TYR A O 1
ATOM 1714 N N . PRO A 1 211 ? -13.537 11.392 10.653 1.00 93.44 211 PRO A N 1
ATOM 1715 C CA . PRO A 1 211 ? -13.821 12.440 9.676 1.00 93.44 211 PRO A CA 1
ATOM 1716 C C . PRO A 1 211 ? -14.321 11.858 8.348 1.00 93.44 211 PRO A C 1
ATOM 1718 O O . PRO A 1 211 ? -15.265 12.360 7.751 1.00 93.44 211 PRO A O 1
ATOM 1721 N N . ARG A 1 212 ? -13.631 10.818 7.864 1.00 90.56 212 ARG A N 1
ATOM 1722 C CA . ARG A 1 212 ? -13.919 10.055 6.641 1.00 90.56 212 ARG A CA 1
ATOM 1723 C C . ARG A 1 212 ? -13.030 8.816 6.598 1.00 90.56 212 ARG A C 1
ATOM 1725 O O . ARG A 1 212 ? -11.966 8.808 7.217 1.00 90.56 212 ARG A O 1
ATOM 1732 N N . ASP A 1 213 ? -13.401 7.832 5.788 1.00 88.62 213 ASP A N 1
ATOM 1733 C CA . ASP A 1 213 ? -12.645 6.583 5.630 1.00 88.62 213 ASP A CA 1
ATOM 1734 C C . ASP A 1 213 ? -11.175 6.792 5.225 1.00 88.62 213 ASP A C 1
ATOM 1736 O O . ASP A 1 213 ? -10.282 6.189 5.817 1.00 88.62 213 ASP A O 1
ATOM 1740 N N . GLY A 1 214 ? -10.899 7.700 4.284 1.00 85.12 214 GLY A N 1
ATOM 1741 C CA . GLY A 1 214 ? -9.534 7.989 3.821 1.00 85.12 214 GLY A CA 1
ATOM 1742 C C . GLY A 1 214 ? -8.692 8.872 4.756 1.00 85.12 214 GLY A C 1
ATOM 1743 O O . GLY A 1 214 ? -7.574 9.243 4.403 1.00 85.12 214 GLY A O 1
ATOM 1744 N N . ALA A 1 215 ? -9.209 9.287 5.920 1.00 88.06 215 ALA A N 1
ATOM 1745 C CA . ALA A 1 215 ? -8.424 10.050 6.893 1.00 88.06 215 ALA A CA 1
ATOM 1746 C C . ALA A 1 215 ? -7.492 9.126 7.693 1.00 88.06 215 ALA A C 1
ATOM 1748 O O . ALA A 1 215 ? -7.841 7.982 7.978 1.00 88.06 215 ALA A O 1
ATOM 1749 N N . THR A 1 216 ? -6.317 9.627 8.082 1.00 90.88 216 THR A N 1
ATOM 1750 C CA . THR A 1 216 ? -5.376 8.883 8.928 1.00 90.88 216 THR A CA 1
ATOM 1751 C C . THR A 1 216 ? -5.870 8.807 10.372 1.00 90.88 216 THR A C 1
ATOM 1753 O O . THR A 1 216 ? -6.429 9.762 10.917 1.00 90.88 216 THR A O 1
ATOM 1756 N N . VAL A 1 217 ? -5.646 7.661 11.012 1.00 92.69 217 VAL A N 1
ATOM 1757 C CA . VAL A 1 217 ? -5.995 7.425 12.413 1.00 92.69 217 VAL A CA 1
ATOM 1758 C C . VAL A 1 217 ? -4.817 7.824 13.296 1.00 92.69 217 VAL A C 1
ATOM 1760 O O . VAL A 1 217 ? -3.684 7.381 13.103 1.00 92.69 217 VAL A O 1
ATOM 1763 N N . GLY A 1 218 ? -5.073 8.663 14.300 1.00 91.44 218 GLY A N 1
ATOM 1764 C CA . GLY A 1 218 ? -4.046 9.064 15.258 1.00 91.44 218 GLY A CA 1
ATOM 1765 C C . GLY A 1 218 ? -3.594 7.901 16.150 1.00 91.44 218 GLY A C 1
ATOM 1766 O O . GLY A 1 218 ? -4.415 7.110 16.613 1.00 91.44 218 GLY A O 1
ATOM 1767 N N . LYS A 1 219 ? -2.296 7.845 16.489 1.00 89.69 219 LYS A N 1
ATOM 1768 C CA . LYS A 1 219 ? -1.713 6.791 17.352 1.00 89.69 219 LYS A CA 1
ATOM 1769 C C . LYS A 1 219 ? -2.452 6.617 18.688 1.00 89.69 219 LYS A C 1
ATOM 1771 O O . LYS A 1 219 ? -2.607 5.495 19.157 1.00 89.69 219 LYS A O 1
ATOM 1776 N N . LYS A 1 220 ? -2.944 7.713 19.282 1.00 91.81 220 LYS A N 1
ATOM 1777 C CA . LYS A 1 220 ? -3.731 7.681 20.529 1.00 91.81 220 LYS A CA 1
ATOM 1778 C C . LYS A 1 220 ? -5.058 6.930 20.369 1.00 91.81 220 LYS A C 1
ATOM 1780 O O . LYS A 1 220 ? -5.433 6.184 21.265 1.00 91.81 220 LYS A O 1
ATOM 1785 N N . ILE A 1 221 ? -5.733 7.093 19.229 1.00 94.56 221 ILE A N 1
ATOM 1786 C CA . ILE A 1 221 ? -6.988 6.390 18.923 1.00 94.56 221 ILE A CA 1
ATOM 1787 C C . ILE A 1 221 ? -6.708 4.898 18.742 1.00 94.56 221 ILE A C 1
ATOM 1789 O O . ILE A 1 221 ? -7.369 4.083 19.375 1.00 94.56 221 ILE A O 1
ATOM 1793 N N . ILE A 1 222 ? -5.680 4.538 17.959 1.00 92.88 222 ILE A N 1
ATOM 1794 C CA . ILE A 1 222 ? -5.276 3.132 17.776 1.00 92.88 222 ILE A CA 1
ATOM 1795 C C . ILE A 1 222 ? -4.972 2.488 19.132 1.00 92.88 222 ILE A C 1
ATOM 1797 O O . ILE A 1 222 ? -5.482 1.412 19.426 1.00 92.88 222 ILE A O 1
ATOM 1801 N N . ARG A 1 223 ? -4.194 3.167 19.982 1.00 91.06 223 ARG A N 1
ATOM 1802 C CA . ARG A 1 223 ? -3.867 2.689 21.329 1.00 91.06 223 ARG A CA 1
ATOM 1803 C C . ARG A 1 223 ? -5.118 2.481 22.191 1.00 91.06 223 ARG A C 1
ATOM 1805 O O . ARG A 1 223 ? -5.275 1.395 22.734 1.00 91.06 223 ARG A O 1
ATOM 1812 N N . SER A 1 224 ? -6.027 3.460 22.238 1.00 93.69 224 SER A N 1
ATOM 1813 C CA . SER A 1 224 ? -7.299 3.357 22.979 1.00 93.69 224 SER A CA 1
ATOM 1814 C C . SER A 1 224 ? -8.130 2.157 22.525 1.00 93.69 224 SER A C 1
ATOM 1816 O O . SER A 1 224 ? -8.596 1.374 23.349 1.00 93.69 224 SER A O 1
ATOM 1818 N N . ILE A 1 225 ? -8.280 1.969 21.209 1.00 94.75 225 ILE A N 1
ATOM 1819 C CA . ILE A 1 225 ? -9.033 0.840 20.653 1.00 94.75 225 ILE A CA 1
ATOM 1820 C C . ILE A 1 225 ? -8.376 -0.479 21.045 1.00 94.75 225 ILE A C 1
ATOM 1822 O O . ILE A 1 225 ? -9.073 -1.391 21.485 1.00 94.75 225 ILE A O 1
ATOM 1826 N N . ARG A 1 226 ? -7.049 -0.585 20.909 1.00 92.81 226 ARG A N 1
ATOM 1827 C CA . ARG A 1 226 ? -6.316 -1.806 21.251 1.00 92.81 226 ARG A CA 1
ATOM 1828 C C . ARG A 1 226 ? -6.478 -2.169 22.719 1.00 92.81 226 ARG A C 1
ATOM 1830 O O . ARG A 1 226 ? -6.871 -3.293 23.005 1.00 92.81 226 ARG A O 1
ATOM 1837 N N . GLU A 1 227 ? -6.279 -1.216 23.622 1.00 92.62 227 GLU A N 1
ATOM 1838 C CA . GLU A 1 227 ? -6.456 -1.418 25.065 1.00 92.62 227 GLU A CA 1
ATOM 1839 C C . GLU A 1 227 ? -7.906 -1.834 25.390 1.00 92.62 227 GLU A C 1
ATOM 1841 O O . GLU A 1 227 ? -8.146 -2.866 26.016 1.00 92.62 227 GLU A O 1
ATOM 1846 N N . LYS A 1 228 ? -8.911 -1.101 24.889 1.00 94.06 228 LYS A N 1
ATOM 1847 C CA . LYS A 1 228 ? -10.334 -1.373 25.183 1.00 94.06 228 LYS A CA 1
ATOM 1848 C C . LYS A 1 228 ? -10.860 -2.665 24.556 1.00 94.06 228 LYS A C 1
ATOM 1850 O O . LYS A 1 228 ? -11.786 -3.280 25.092 1.00 94.06 228 LYS A O 1
ATOM 1855 N N . CYS A 1 229 ? -10.289 -3.085 23.430 1.00 93.06 229 CYS A N 1
ATOM 1856 C CA . CYS A 1 229 ? -10.650 -4.330 22.756 1.00 93.06 229 CYS A CA 1
ATOM 1857 C C . CYS A 1 229 ? -9.837 -5.537 23.239 1.00 93.06 229 CYS A C 1
ATOM 1859 O O . CYS A 1 229 ? -10.189 -6.656 22.853 1.00 93.06 229 CYS A O 1
ATOM 1861 N N . LYS A 1 230 ? -8.826 -5.331 24.101 1.00 91.38 230 LYS A N 1
ATOM 1862 C CA . LYS A 1 230 ? -7.846 -6.346 24.522 1.00 91.38 230 LYS A CA 1
ATOM 1863 C C . LYS A 1 230 ? -7.041 -6.909 23.343 1.00 91.38 230 LYS A C 1
ATOM 1865 O O . LYS A 1 230 ? -6.945 -8.116 23.156 1.00 91.38 230 LYS A O 1
ATOM 1870 N N . LEU A 1 231 ? -6.536 -6.016 22.494 1.00 89.19 231 LEU A N 1
ATOM 1871 C CA . LEU A 1 231 ? -5.699 -6.314 21.327 1.00 89.19 231 LEU A CA 1
ATOM 1872 C C . LEU A 1 231 ? -4.251 -5.895 21.610 1.00 89.19 231 LEU A C 1
ATOM 1874 O O . LEU A 1 231 ? -3.671 -5.051 20.920 1.00 89.19 231 LEU A O 1
ATOM 1878 N N . ASP A 1 232 ? -3.692 -6.451 22.673 1.00 85.50 232 ASP A N 1
ATOM 1879 C CA . ASP A 1 232 ? -2.332 -6.216 23.147 1.00 85.50 232 ASP A CA 1
ATOM 1880 C C . ASP A 1 232 ? -1.598 -7.549 23.362 1.00 85.50 232 ASP A C 1
ATOM 1882 O O . ASP A 1 232 ? -2.167 -8.633 23.196 1.00 85.50 232 ASP A O 1
ATOM 1886 N N . GLN A 1 233 ? -0.305 -7.460 23.678 1.00 81.00 233 GLN A N 1
ATOM 1887 C CA . GLN A 1 233 ? 0.560 -8.627 23.826 1.00 81.00 233 GLN A CA 1
ATOM 1888 C C . GLN A 1 233 ? 0.095 -9.551 24.960 1.00 81.00 233 GLN A C 1
ATOM 1890 O O . GLN A 1 233 ? 0.132 -10.769 24.789 1.00 81.00 233 GLN A O 1
ATOM 1895 N N . ASP A 1 234 ? -0.416 -8.988 26.056 1.00 81.94 234 ASP A N 1
ATOM 1896 C CA . ASP A 1 234 ? -0.921 -9.747 27.207 1.00 81.94 234 ASP A CA 1
ATOM 1897 C C . ASP A 1 234 ? -2.159 -10.583 26.846 1.00 81.94 234 ASP A C 1
ATOM 1899 O O . ASP A 1 234 ? -2.438 -11.604 27.471 1.00 81.94 234 ASP A O 1
ATOM 1903 N N . ASN A 1 235 ? -2.878 -10.187 25.793 1.00 82.81 235 ASN A N 1
ATOM 1904 C CA . ASN A 1 235 ? -4.023 -10.904 25.237 1.00 82.81 235 ASN A CA 1
ATOM 1905 C C . ASN A 1 235 ? -3.696 -11.627 23.909 1.00 82.81 235 ASN A C 1
ATOM 1907 O O . ASN A 1 235 ? -4.604 -11.988 23.159 1.00 82.81 235 ASN A O 1
ATOM 1911 N N . GLY A 1 236 ? -2.410 -11.852 23.602 1.00 81.25 236 GLY A N 1
ATOM 1912 C CA . GLY A 1 236 ? -1.961 -12.632 22.438 1.00 81.25 236 GLY A CA 1
ATOM 1913 C C . GLY A 1 236 ? -1.986 -11.886 21.095 1.00 81.25 236 GLY A C 1
ATOM 1914 O O . GLY A 1 236 ? -1.910 -12.509 20.034 1.00 81.25 236 GLY A O 1
ATOM 1915 N N . CYS A 1 237 ? -2.091 -10.556 21.110 1.00 83.31 237 CYS A N 1
ATOM 1916 C CA . CYS A 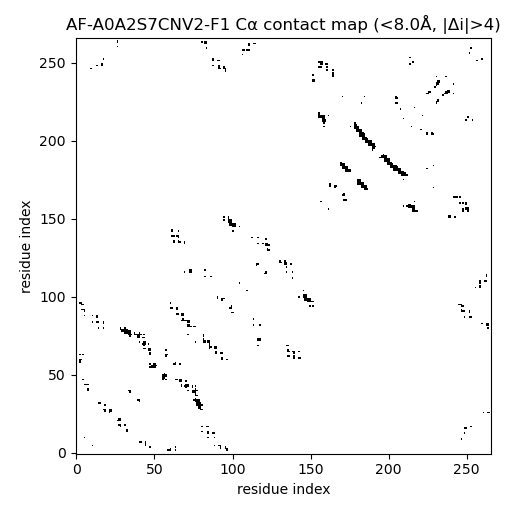1 237 ? -2.143 -9.716 19.915 1.00 83.31 237 CYS A CA 1
ATOM 1917 C C . CYS A 1 237 ? -1.055 -8.632 19.947 1.00 83.31 237 CYS A C 1
ATOM 1919 O O . CYS A 1 237 ? -1.260 -7.512 20.421 1.00 83.31 237 CYS A O 1
ATOM 1921 N N . ASP A 1 238 ? 0.120 -8.952 19.406 1.00 81.75 238 ASP A N 1
ATOM 1922 C CA . ASP A 1 238 ? 1.207 -7.984 19.251 1.00 81.75 238 ASP A CA 1
ATOM 1923 C C . ASP A 1 238 ? 0.943 -6.981 18.101 1.00 81.75 238 ASP A C 1
ATOM 1925 O O . ASP A 1 238 ? -0.116 -6.958 17.459 1.00 81.75 238 ASP A O 1
ATOM 1929 N N . SER A 1 239 ? 1.881 -6.065 17.854 1.00 80.69 239 SER A N 1
ATOM 1930 C CA . SER A 1 239 ? 1.753 -5.098 16.755 1.00 80.69 239 SER A CA 1
ATOM 1931 C C . SER A 1 239 ? 1.739 -5.769 15.383 1.00 80.69 239 SER A C 1
ATOM 1933 O O . SER A 1 239 ? 0.953 -5.374 14.522 1.00 80.69 239 SER A O 1
ATOM 1935 N N . ALA A 1 240 ? 2.565 -6.795 15.181 1.00 77.50 240 ALA A N 1
ATOM 1936 C CA . ALA A 1 240 ? 2.664 -7.492 13.907 1.00 77.50 240 ALA A CA 1
ATOM 1937 C C . ALA A 1 240 ? 1.367 -8.240 13.560 1.00 77.50 240 ALA A C 1
ATOM 1939 O O . ALA A 1 240 ? 0.932 -8.183 12.411 1.00 77.50 240 ALA A O 1
ATOM 1940 N N . ASN A 1 241 ? 0.729 -8.873 14.545 1.00 81.62 241 ASN A N 1
ATOM 1941 C CA . ASN A 1 241 ? -0.531 -9.594 14.420 1.00 81.62 241 ASN A CA 1
ATOM 1942 C C . ASN A 1 241 ? -1.710 -8.630 14.237 1.00 81.62 241 ASN A C 1
ATOM 1944 O O . ASN A 1 241 ? -2.558 -8.839 13.372 1.00 81.62 241 ASN A O 1
ATOM 1948 N N . PHE A 1 242 ? -1.724 -7.513 14.975 1.00 84.94 242 PHE A N 1
ATOM 1949 C CA . PHE A 1 242 ? -2.771 -6.501 14.832 1.00 84.94 242 PHE A CA 1
ATOM 1950 C C . PHE A 1 242 ? -2.810 -5.897 13.432 1.00 84.94 242 PHE A C 1
ATOM 1952 O O . PHE A 1 242 ? -3.868 -5.884 12.814 1.00 84.94 242 PHE A O 1
ATOM 1959 N N . TYR A 1 243 ? -1.679 -5.411 12.910 1.00 81.44 243 TYR A N 1
ATOM 1960 C CA . TYR A 1 243 ? -1.637 -4.872 11.547 1.00 81.44 243 TYR A CA 1
ATOM 1961 C C . TYR A 1 243 ? -1.715 -5.989 10.496 1.00 81.44 243 TYR A C 1
ATOM 1963 O O . TYR A 1 243 ? -2.246 -5.780 9.405 1.00 81.44 243 TYR A O 1
ATOM 1971 N N . GLY A 1 244 ? -1.257 -7.196 10.832 1.00 73.44 244 GLY A N 1
ATOM 1972 C CA . GLY A 1 244 ? -1.306 -8.364 9.964 1.00 73.44 244 GLY A CA 1
ATOM 1973 C C . GLY A 1 244 ? -0.508 -8.165 8.672 1.00 73.44 244 GLY A C 1
ATOM 1974 O O . GLY A 1 244 ? 0.560 -7.537 8.652 1.00 73.44 244 GLY A O 1
ATOM 1975 N N . ASN A 1 245 ? -1.030 -8.723 7.579 1.00 66.25 245 ASN A N 1
ATOM 1976 C CA . ASN A 1 245 ? -0.464 -8.604 6.231 1.00 66.25 245 ASN A CA 1
ATOM 1977 C C . ASN A 1 245 ? -1.144 -7.527 5.371 1.00 66.25 245 ASN A C 1
ATOM 1979 O O . ASN A 1 245 ? -0.817 -7.435 4.192 1.00 66.25 245 ASN A O 1
ATOM 1983 N N . ASP A 1 246 ? -2.045 -6.714 5.933 1.00 72.25 246 ASP A N 1
ATOM 1984 C CA . ASP A 1 246 ? -2.757 -5.694 5.154 1.00 72.25 246 ASP A CA 1
ATOM 1985 C C . ASP A 1 246 ? -1.774 -4.677 4.579 1.00 72.25 246 ASP A C 1
ATOM 1987 O O . ASP A 1 246 ? -0.833 -4.268 5.253 1.00 72.25 246 ASP A O 1
ATOM 1991 N N . I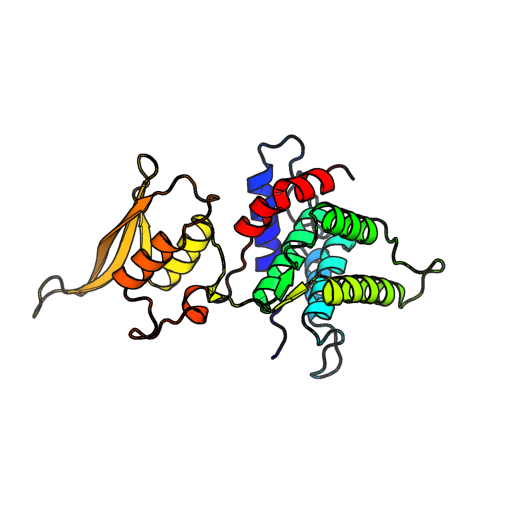LE A 1 247 ? -2.003 -4.210 3.360 1.00 78.94 247 ILE A N 1
ATOM 1992 C CA . ILE A 1 247 ? -1.162 -3.213 2.683 1.00 78.94 247 ILE A CA 1
ATOM 1993 C C . ILE A 1 247 ? -1.660 -1.783 2.938 1.00 78.94 247 ILE A C 1
ATOM 1995 O O . ILE A 1 247 ? -2.862 -1.557 3.054 1.00 78.94 247 ILE A O 1
ATOM 1999 N N . ALA A 1 248 ? -0.739 -0.821 3.077 1.00 83.19 248 ALA A N 1
ATOM 2000 C CA . ALA A 1 248 ? -1.033 0.568 3.470 1.00 83.19 248 ALA A CA 1
ATOM 2001 C C . ALA A 1 248 ? -1.462 1.455 2.280 1.00 83.19 248 ALA A C 1
ATOM 2003 O O . ALA A 1 248 ? -0.888 2.521 2.031 1.00 83.19 248 ALA A O 1
ATOM 2004 N N . VAL A 1 249 ? -2.410 0.968 1.477 1.00 90.06 249 VAL A N 1
ATOM 2005 C CA . VAL A 1 249 ? -2.782 1.563 0.183 1.00 90.06 249 VAL A CA 1
ATOM 2006 C C . VAL A 1 249 ? -3.234 3.010 0.338 1.00 90.06 249 VAL A C 1
ATOM 2008 O O . VAL A 1 249 ? -2.679 3.901 -0.310 1.00 90.06 249 VAL A O 1
ATOM 2011 N N . ASP A 1 250 ? -4.201 3.261 1.219 1.00 87.19 250 ASP A N 1
ATOM 2012 C CA . ASP A 1 250 ? -4.798 4.584 1.378 1.00 87.19 250 ASP A CA 1
ATOM 2013 C C . ASP A 1 250 ? -3.759 5.578 1.920 1.00 87.19 250 ASP A C 1
ATOM 2015 O O . ASP A 1 250 ? -3.668 6.716 1.453 1.00 87.19 250 ASP A O 1
ATOM 2019 N N . GLN A 1 251 ? -2.898 5.135 2.848 1.00 86.88 251 GLN A N 1
ATOM 2020 C CA . GLN A 1 251 ? -1.798 5.955 3.362 1.00 86.88 251 GLN A CA 1
ATOM 2021 C C . GLN A 1 251 ? -0.881 6.430 2.225 1.00 86.88 251 GLN A C 1
ATOM 2023 O O . GLN A 1 251 ? -0.543 7.618 2.152 1.00 86.88 251 GLN A O 1
ATOM 2028 N N . PHE A 1 252 ? -0.462 5.522 1.341 1.00 92.38 252 PHE A N 1
ATOM 2029 C CA . PHE A 1 252 ? 0.436 5.863 0.241 1.00 92.38 252 PHE A CA 1
ATOM 2030 C C . PHE A 1 252 ? -0.236 6.742 -0.808 1.00 92.38 252 PHE A C 1
ATOM 2032 O O . PHE A 1 252 ? 0.395 7.688 -1.287 1.00 92.38 252 PHE A O 1
ATOM 2039 N N . ILE A 1 253 ? -1.510 6.504 -1.115 1.00 92.44 253 ILE A N 1
ATOM 2040 C CA . ILE A 1 253 ? -2.254 7.348 -2.052 1.00 92.44 253 ILE A CA 1
ATOM 2041 C C . ILE A 1 253 ? -2.373 8.776 -1.519 1.00 92.44 253 ILE A C 1
ATOM 2043 O O . ILE A 1 253 ? -2.064 9.722 -2.246 1.00 92.44 253 ILE A O 1
ATOM 2047 N N . GLN A 1 254 ? -2.736 8.956 -0.245 1.00 89.19 254 GLN A N 1
ATOM 2048 C CA . GLN A 1 254 ? -2.836 10.293 0.343 1.00 89.19 254 GLN A CA 1
ATOM 2049 C C . GLN A 1 254 ? -1.467 10.975 0.439 1.00 89.19 254 GLN A C 1
ATOM 2051 O O . GLN A 1 254 ? -1.330 12.138 0.050 1.00 89.19 254 GLN A O 1
ATOM 2056 N N . LYS A 1 255 ? -0.431 10.255 0.895 1.00 90.19 255 LYS A N 1
ATOM 2057 C CA . LYS A 1 255 ? 0.929 10.799 1.030 1.00 90.19 255 LYS A CA 1
ATOM 2058 C C . LYS A 1 255 ? 1.501 11.254 -0.314 1.00 90.19 255 LYS A C 1
ATOM 2060 O O . LYS A 1 255 ? 2.095 12.328 -0.386 1.00 90.19 255 LYS A O 1
ATOM 2065 N N . TYR A 1 256 ? 1.309 10.470 -1.373 1.00 92.75 256 TYR A N 1
ATOM 2066 C CA . TYR A 1 256 ? 1.889 10.716 -2.698 1.00 92.75 256 TYR A CA 1
ATOM 2067 C C . TYR A 1 256 ? 0.872 11.247 -3.716 1.00 92.75 256 TYR A C 1
ATOM 2069 O O . TYR A 1 256 ? 1.097 11.162 -4.924 1.00 92.75 256 TYR A O 1
ATOM 2077 N N . LYS A 1 257 ? -0.236 11.843 -3.251 1.00 91.69 257 LYS A N 1
ATOM 2078 C CA . LYS A 1 257 ? -1.346 12.300 -4.104 1.00 91.69 257 LYS A CA 1
ATOM 2079 C C . LYS A 1 257 ? -0.895 13.229 -5.232 1.00 91.69 257 LYS A C 1
ATOM 2081 O O . LYS A 1 257 ? -1.384 13.109 -6.352 1.00 91.69 257 LYS A O 1
ATOM 2086 N N . GLN A 1 258 ? 0.048 14.135 -4.962 1.00 91.94 258 GLN A N 1
ATOM 2087 C CA . GLN A 1 258 ? 0.562 15.066 -5.974 1.00 91.94 258 GLN A CA 1
ATOM 2088 C C . GLN A 1 258 ? 1.426 14.363 -7.027 1.00 91.94 258 GLN A C 1
ATOM 2090 O O . GLN A 1 258 ? 1.219 14.575 -8.222 1.00 91.94 258 GLN A O 1
ATOM 2095 N N . THR A 1 259 ? 2.337 13.473 -6.615 1.00 94.56 259 THR A N 1
ATOM 2096 C CA . THR A 1 259 ? 3.088 12.618 -7.549 1.00 94.56 259 THR A CA 1
ATOM 2097 C C . THR A 1 259 ? 2.148 11.785 -8.416 1.00 94.56 259 THR A C 1
ATOM 2099 O O . THR A 1 259 ? 2.295 11.763 -9.636 1.00 94.56 259 THR A O 1
ATOM 2102 N N . LEU A 1 260 ? 1.141 11.153 -7.810 1.00 95.50 260 LEU A N 1
ATOM 2103 C CA . LEU A 1 260 ? 0.165 10.327 -8.519 1.00 95.50 260 LEU A CA 1
ATOM 2104 C C . LEU A 1 260 ? -0.651 11.136 -9.539 1.00 95.50 260 LEU A C 1
ATOM 2106 O O . LEU A 1 260 ? -0.831 10.668 -10.660 1.00 95.50 260 LEU A O 1
ATOM 2110 N N . LYS A 1 261 ? -1.075 12.366 -9.206 1.00 92.75 261 LYS A N 1
ATOM 2111 C CA . LYS A 1 261 ? -1.728 13.280 -10.164 1.00 92.75 261 LYS A CA 1
ATOM 2112 C C . LYS A 1 261 ? -0.836 13.591 -11.364 1.00 92.75 261 LYS A C 1
ATOM 2114 O O . LYS A 1 261 ? -1.297 13.562 -12.499 1.00 92.75 261 LYS A O 1
ATOM 2119 N N . ARG A 1 262 ? 0.449 13.869 -11.136 1.00 93.31 262 ARG A N 1
ATOM 2120 C CA . ARG A 1 262 ? 1.393 14.187 -12.221 1.00 93.31 262 ARG A CA 1
ATOM 2121 C C . ARG A 1 262 ? 1.642 12.998 -13.145 1.00 93.31 262 ARG A C 1
ATOM 2123 O O . ARG A 1 262 ? 1.774 13.193 -14.346 1.00 93.31 262 ARG A O 1
ATOM 2130 N N . LEU A 1 263 ? 1.638 11.775 -12.611 1.00 92.38 263 LEU A N 1
ATOM 2131 C CA . LEU A 1 263 ? 1.784 10.550 -13.407 1.00 92.38 263 LEU A CA 1
ATOM 2132 C C . LEU A 1 263 ? 0.602 10.269 -14.348 1.00 92.38 263 LEU A C 1
ATOM 2134 O O . LEU A 1 263 ? 0.727 9.392 -15.199 1.00 92.38 263 LEU A O 1
ATOM 2138 N N . ALA A 1 264 ? -0.527 10.969 -14.203 1.00 85.25 264 ALA A N 1
ATOM 2139 C CA . ALA A 1 264 ? -1.669 10.841 -15.104 1.00 85.25 264 ALA A CA 1
ATOM 2140 C C . ALA A 1 264 ? -1.481 11.577 -16.444 1.00 85.25 264 ALA A C 1
ATOM 2142 O O . ALA A 1 264 ? -2.116 11.209 -17.422 1.00 85.25 264 ALA A O 1
ATOM 2143 N N . LYS A 1 265 ? -0.621 12.604 -16.490 1.00 73.38 265 LYS A N 1
ATOM 2144 C CA . LYS A 1 265 ? -0.514 13.561 -17.612 1.00 73.38 265 LYS A CA 1
ATOM 2145 C C . LYS A 1 265 ? 0.470 13.145 -18.716 1.00 73.38 265 LYS A C 1
ATOM 2147 O O . LYS A 1 265 ? 0.901 13.977 -19.508 1.00 73.38 265 LYS A O 1
ATOM 2152 N N . ILE A 1 266 ? 0.904 11.892 -18.690 1.00 60.53 266 ILE A N 1
ATOM 2153 C CA . ILE A 1 266 ? 2.024 11.315 -19.453 1.00 60.53 266 ILE A CA 1
ATOM 2154 C C . ILE A 1 266 ? 1.579 9.928 -19.872 1.00 60.53 266 ILE A C 1
ATOM 2156 O O . ILE A 1 266 ? 2.110 9.369 -20.846 1.00 60.53 266 ILE A O 1
#

Mean predicted aligned error: 6.56 Å

Radius of gyration: 21.01 Å; Cα contacts (8 Å, |Δi|>4): 403; chains: 1; bounding box: 50×41×62 Å

Nearest PDB structures (foldseek):
  6i7h-assembly1_A-2  TM=5.943E-01  e=1.317E-01  Homo sapiens
  4u0s-assembly1_A  TM=5.936E-01  e=1.707E-01  Homo sapiens
  4u04-assembly1_A  TM=5.391E-01  e=1.127E-01  Homo sapiens
  4u04-assembly1_B  TM=5.411E-01  e=1.707E-01  Homo sapiens
  6zmd-assembly1_B  TM=5.944E-01  e=4.580E-01  Homo sapiens

Sequence (266 aa):
MAVKHLTFEEVVYIHDVLTEDFSSTSDPLSPPGMREDGRLLQSAIDRQHVGFGEKLKYEDSLDNAATLCFGVCRNHGFHNGNKRCALVSLLCHLDKNGFTVKGEVEQEELYKLMLRIASRHFAPKIATADSADVEVASISRWLKSRTRRTDKAERVITYRELRKILRRFNVELENPKGNFVDVVKYEWKRSFPIFGKLEWRGRRVDHIAYPRDGATVGKKIIRSIREKCKLDQDNGCDSANFYGNDIAVDQFIQKYKQTLKRLAKI

pLDDT: mean 90.93, std 7.26, range [60.19, 98.44]

Secondary structure (DSSP, 8-state):
----PPPHHHHHHHHHHHHHHHTTSSS---S-SBSGGGHHHHHHHHGGG-EETTEESS-SHHHHHHHHHHHHHHS--BSS-HHHHHHHHHHHHHHHTTEEE-TT--HHHHHHHHHHHHTTTTS-SS--TTHHHHHHHHHHHHHHHHEEE--GGG---BHHHHHHHHHTTTEEEEEEETTEEEEEEEEEEESSTTTPPEEEEEEEEEEEE-S-TTSBPPHHHHHHHHHHHT-SGGGT--HHHHHTT---HHHHHHHTHHHHHHTT--